Protein AF-J4HS08-F1 (afdb_monomer_lite)

pLDDT: mean 82.39, std 17.4, range [32.94, 98.06]

Secondary structure (DSSP, 8-state):
-HHHHHTT-HHHHHHHHHHHHHHTTT-HHHHHHHHHHTT-HHHHHHHHHHHTTS-GGG-SS--GGGGGS-HHHHHHHHHHHHHHHHHHHHHHH-GGGGGTTTTTS----------SS------------HHHH-SSSPBPS--B--TT----B--BHHHHHHHHHHHHHHHH--SGGGGG-HHHHHHHHHHHTTSTTTTTTHHHHHHHHHHHHHHHHHHHHHTS-----SSS--

Foldseek 3Di:
DVVCVVVVVVVVVVVVLVVLLVCLLVPLPLSLLVCVVVLVVVSVLSSLVSQLQFQPVPDPDDDPSVVVDDPVVVVLSVVLLVQLLVLLLVCLVQVLVLVVCLVPDDADDDDDDDPDDDDDPDDRRRNHQLQQVDPPAAWDPDWHAHPVRDDITTGHPLVVQLSVLLSVVSNRRQALCSSVDCVSQVSSLVVQCVDPSRNVCVVVRSNVVSVVSRVSSHVSSVPRDGSDDPSPDD

Organism: NCBI:txid599839

Radius of gyration: 24.17 Å; chains: 1; bounding box: 64×35×72 Å

Structure (mmCIF, N/CA/C/O backbone):
data_AF-J4HS08-F1
#
_entry.id   AF-J4HS08-F1
#
loop_
_atom_site.group_PDB
_atom_site.id
_atom_site.type_symbol
_atom_site.label_atom_id
_atom_site.label_alt_id
_atom_site.label_comp_id
_atom_site.label_asym_id
_atom_site.label_entity_id
_atom_site.label_seq_id
_atom_site.pdbx_PDB_ins_code
_atom_site.Cartn_x
_atom_site.Cartn_y
_atom_site.Cartn_z
_atom_site.occupancy
_atom_site.B_iso_or_equiv
_atom_site.auth_seq_id
_atom_site.auth_comp_id
_atom_site.auth_asym_id
_atom_site.auth_atom_id
_atom_site.pdbx_PDB_model_num
ATOM 1 N N . MET A 1 1 ? -28.961 -2.999 19.192 1.00 58.66 1 MET A N 1
ATOM 2 C CA . MET A 1 1 ? -28.129 -3.696 20.204 1.00 58.66 1 MET A CA 1
ATOM 3 C C . MET A 1 1 ? -28.351 -3.240 21.640 1.00 58.66 1 MET A C 1
ATOM 5 O O . MET A 1 1 ? -28.439 -4.114 22.488 1.00 58.66 1 MET A O 1
ATOM 9 N N . ARG A 1 2 ? -28.511 -1.941 21.943 1.00 61.34 2 ARG A N 1
ATOM 10 C CA . ARG A 1 2 ? -28.737 -1.477 23.332 1.00 61.34 2 ARG A CA 1
ATOM 11 C C . ARG A 1 2 ? -29.902 -2.189 24.052 1.00 61.34 2 ARG A C 1
ATOM 13 O O . ARG A 1 2 ? -29.744 -2.591 25.196 1.00 61.34 2 ARG A O 1
ATOM 20 N N . ALA A 1 3 ? -31.020 -2.435 23.359 1.00 64.56 3 ALA A N 1
ATOM 21 C CA . ALA A 1 3 ? -32.131 -3.232 23.893 1.00 64.56 3 ALA A CA 1
ATOM 22 C C . ALA A 1 3 ? -31.738 -4.703 24.149 1.00 64.56 3 ALA A C 1
ATOM 24 O O . ALA A 1 3 ? -31.912 -5.192 25.254 1.00 64.56 3 ALA A O 1
ATOM 25 N N . ALA A 1 4 ? -31.120 -5.387 23.180 1.00 64.25 4 ALA A N 1
ATOM 26 C CA . ALA A 1 4 ? -30.674 -6.778 23.341 1.00 64.25 4 ALA A CA 1
ATOM 27 C C . ALA A 1 4 ? -29.645 -6.974 24.477 1.00 64.25 4 ALA A C 1
ATOM 29 O O . ALA A 1 4 ? -29.630 -8.030 25.098 1.00 64.25 4 ALA A O 1
ATOM 30 N N . ARG A 1 5 ? -28.812 -5.961 24.772 1.00 65.75 5 ARG A N 1
ATOM 31 C CA . ARG A 1 5 ? -27.912 -5.947 25.943 1.00 65.75 5 ARG A CA 1
ATOM 32 C C . ARG A 1 5 ? -28.684 -5.776 27.248 1.00 65.75 5 ARG A C 1
ATOM 34 O O . ARG A 1 5 ? -28.438 -6.494 28.204 1.00 65.75 5 ARG A O 1
ATOM 41 N N . LYS A 1 6 ? -29.660 -4.863 27.263 1.00 73.50 6 LYS A N 1
ATOM 42 C CA . LYS A 1 6 ? -30.537 -4.620 28.418 1.00 73.50 6 LYS A CA 1
ATOM 43 C C . LYS A 1 6 ? -31.376 -5.849 28.804 1.00 73.50 6 LYS A C 1
ATOM 45 O O . LYS A 1 6 ? -31.718 -5.986 29.971 1.00 73.50 6 LYS A O 1
ATOM 50 N N . TYR A 1 7 ? -31.700 -6.712 27.843 1.00 72.56 7 TYR A N 1
ATOM 51 C CA . TYR A 1 7 ? -32.521 -7.914 28.042 1.00 72.56 7 TYR A CA 1
ATOM 52 C C . TYR A 1 7 ? -31.729 -9.231 27.959 1.00 72.56 7 TYR A C 1
ATOM 54 O O . TYR A 1 7 ? -32.335 -10.281 27.780 1.00 72.56 7 TYR A O 1
ATOM 62 N N . ASP A 1 8 ? -30.395 -9.168 28.039 1.00 69.12 8 ASP A N 1
ATOM 63 C CA . ASP A 1 8 ? -29.479 -10.322 28.042 1.00 69.12 8 ASP A CA 1
ATOM 64 C C . ASP A 1 8 ? -29.709 -11.356 26.918 1.00 69.12 8 ASP A C 1
ATOM 66 O O . ASP A 1 8 ? -29.601 -12.570 27.073 1.00 69.12 8 ASP A O 1
ATOM 70 N N . MET A 1 9 ? -30.062 -10.867 25.727 1.00 80.56 9 MET A N 1
ATOM 71 C CA . MET A 1 9 ? -30.359 -11.717 24.574 1.00 80.56 9 MET A CA 1
ATOM 72 C C . MET A 1 9 ? -29.068 -12.082 23.828 1.00 80.56 9 MET A C 1
ATOM 74 O O . MET A 1 9 ? -28.814 -11.576 22.731 1.00 80.56 9 MET A O 1
ATOM 78 N N . GLU A 1 10 ? -28.235 -12.951 24.403 1.00 75.31 10 GLU A N 1
ATOM 79 C CA . GLU A 1 10 ? -26.903 -13.298 23.873 1.00 75.31 10 GLU A CA 1
ATOM 80 C C . GLU A 1 10 ? -26.904 -13.743 22.401 1.00 75.31 10 GLU A C 1
ATOM 82 O O . GLU A 1 10 ? -26.034 -13.352 21.619 1.00 75.31 10 GLU A O 1
ATOM 87 N N . ALA A 1 11 ? -27.891 -14.544 21.988 1.00 76.81 11 ALA A N 1
ATOM 88 C CA . ALA A 1 11 ? -28.009 -15.003 20.602 1.00 76.81 11 ALA A CA 1
ATOM 89 C C . ALA A 1 11 ? -28.231 -13.834 19.623 1.00 76.81 11 ALA A C 1
ATOM 91 O O . ALA A 1 11 ? -27.647 -13.800 18.540 1.00 76.81 11 ALA A O 1
ATOM 92 N N . VAL A 1 12 ? -29.022 -12.837 20.034 1.00 77.50 12 VAL A N 1
ATOM 93 C CA . VAL A 1 12 ? -29.279 -11.619 19.256 1.00 77.50 12 VAL A CA 1
ATOM 94 C C . VAL A 1 12 ? -28.033 -10.732 19.224 1.00 77.50 12 VAL A C 1
ATOM 96 O O . VAL A 1 12 ? -27.731 -10.139 18.191 1.00 77.50 12 VAL A O 1
ATOM 99 N N . GLN A 1 13 ? -27.272 -10.661 20.320 1.00 74.50 13 GLN A N 1
ATOM 100 C CA . GLN A 1 13 ? -26.008 -9.920 20.362 1.00 74.50 13 GLN A CA 1
ATOM 101 C C . GLN A 1 13 ? -24.969 -10.510 19.400 1.00 74.50 13 GLN A C 1
ATOM 103 O O . GLN A 1 13 ? -24.362 -9.760 18.639 1.00 74.50 13 GLN A O 1
ATOM 108 N N . ARG A 1 14 ? -24.813 -11.842 19.377 1.00 78.44 14 ARG A N 1
ATOM 109 C CA . ARG A 1 14 ? -23.916 -12.534 18.437 1.00 78.44 14 ARG A CA 1
ATOM 110 C C . ARG A 1 14 ? -24.307 -12.281 16.984 1.00 78.44 14 ARG A C 1
ATOM 112 O O . ARG A 1 14 ? -23.466 -11.865 16.196 1.00 78.44 14 ARG A O 1
ATOM 119 N N . HIS A 1 15 ? -25.589 -12.429 16.655 1.00 82.81 15 HIS A N 1
ATOM 120 C CA . HIS A 1 15 ? -26.067 -12.182 15.295 1.00 82.81 15 HIS A CA 1
ATOM 121 C C . HIS A 1 15 ? -25.823 -10.731 14.843 1.00 82.81 15 HIS A C 1
ATOM 123 O O . HIS A 1 15 ? -25.328 -10.488 13.746 1.00 82.81 15 HIS A O 1
ATOM 129 N N . LEU A 1 16 ? -26.100 -9.752 15.708 1.00 81.12 16 LEU A N 1
ATOM 130 C CA . LEU A 1 16 ? -25.876 -8.339 15.393 1.00 81.12 16 LEU A CA 1
ATOM 131 C C . LEU A 1 16 ? -24.382 -7.976 15.296 1.00 81.12 16 LEU A C 1
ATOM 133 O O . LEU A 1 16 ? -24.022 -7.087 14.524 1.00 81.12 16 LEU A O 1
ATOM 137 N N . ALA A 1 17 ? -23.514 -8.656 16.049 1.00 81.94 17 ALA A N 1
ATOM 138 C CA . ALA A 1 17 ? -22.065 -8.524 15.929 1.00 81.94 17 ALA A CA 1
ATOM 139 C C . ALA A 1 17 ? -21.553 -9.037 14.571 1.00 81.94 17 ALA A C 1
ATOM 141 O O . ALA A 1 17 ? -20.739 -8.362 13.938 1.00 81.94 17 ALA A O 1
ATOM 142 N N . ASP A 1 18 ? -22.058 -10.178 14.099 1.00 84.88 18 ASP A N 1
ATOM 143 C CA . ASP A 1 18 ? -21.703 -10.728 12.786 1.00 84.88 18 ASP A CA 1
ATOM 144 C C . ASP A 1 18 ? -22.133 -9.794 11.647 1.00 84.88 18 ASP A C 1
ATOM 146 O O . ASP A 1 18 ? -21.360 -9.547 10.718 1.00 84.88 18 ASP A O 1
ATOM 150 N N . GLU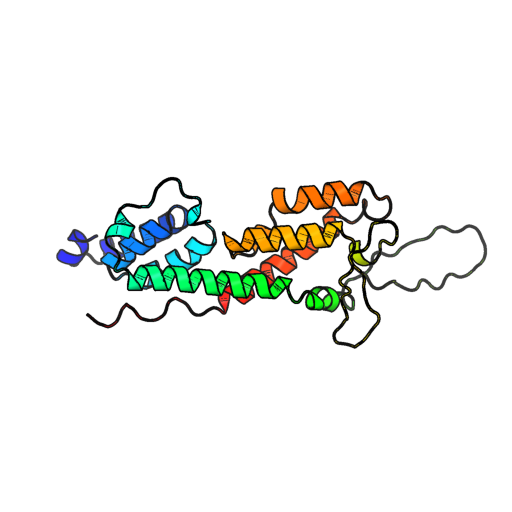 A 1 19 ? -23.326 -9.203 11.747 1.00 87.50 19 GLU A N 1
ATOM 151 C CA . GLU A 1 19 ? -23.793 -8.204 10.782 1.00 87.50 19 GLU A CA 1
ATOM 152 C C . GLU A 1 19 ? -22.921 -6.938 10.794 1.00 87.50 19 GLU A C 1
ATOM 154 O O . GLU A 1 19 ? -22.513 -6.465 9.732 1.00 87.50 19 GLU A O 1
ATOM 159 N N . LEU A 1 20 ? -22.535 -6.419 11.969 1.00 87.06 20 LEU A N 1
ATOM 160 C CA . LEU A 1 20 ? -21.616 -5.273 12.051 1.00 87.06 20 LEU A CA 1
ATOM 161 C C . LEU A 1 20 ? -20.283 -5.534 11.342 1.00 87.06 20 LEU A C 1
ATOM 163 O O . LEU A 1 20 ? -19.744 -4.633 10.699 1.00 87.06 20 LEU A O 1
ATOM 167 N N . VAL A 1 21 ? -19.738 -6.748 11.452 1.00 86.31 21 VAL A N 1
ATOM 168 C CA . VAL A 1 21 ? -18.479 -7.105 10.783 1.00 86.31 21 VAL A CA 1
ATOM 169 C C . VAL A 1 21 ? -18.625 -7.029 9.263 1.00 86.31 21 VAL A C 1
ATOM 171 O O . VAL A 1 21 ? -17.717 -6.520 8.609 1.00 86.31 21 VAL A O 1
ATOM 174 N N . LYS A 1 22 ? -19.763 -7.455 8.703 1.00 88.56 22 LYS A N 1
ATOM 175 C CA . LYS A 1 22 ? -20.036 -7.346 7.259 1.00 88.56 22 LYS A CA 1
ATOM 176 C C . LYS A 1 22 ? -20.104 -5.884 6.809 1.00 88.56 22 LYS A C 1
ATOM 178 O O . LYS A 1 22 ? -19.503 -5.520 5.802 1.00 88.56 22 LYS A O 1
ATOM 183 N N . PHE A 1 23 ? -20.756 -5.023 7.593 1.00 89.69 23 PHE A N 1
ATOM 184 C CA . PHE A 1 23 ? -20.821 -3.586 7.300 1.00 89.69 23 PHE A CA 1
ATOM 185 C C . PHE A 1 23 ? -19.466 -2.880 7.410 1.00 89.69 23 PHE A C 1
ATOM 187 O O . PHE A 1 23 ? -19.264 -1.840 6.781 1.00 89.69 23 PHE A O 1
ATOM 194 N N . ALA A 1 24 ? -18.512 -3.427 8.167 1.00 89.12 24 ALA A N 1
ATOM 195 C CA . ALA A 1 24 ? -17.213 -2.793 8.380 1.00 89.12 24 ALA A CA 1
ATOM 196 C C . ALA A 1 24 ? -16.387 -2.662 7.088 1.00 89.12 24 ALA A C 1
ATOM 198 O O . ALA A 1 24 ? -15.514 -1.799 7.009 1.00 89.12 24 ALA A O 1
ATOM 199 N N . GLU A 1 25 ? -16.649 -3.481 6.066 1.00 86.81 25 GLU A N 1
ATOM 200 C CA . GLU A 1 25 ? -15.996 -3.349 4.758 1.00 86.81 25 GLU A CA 1
ATOM 201 C C . GLU A 1 25 ? -16.459 -2.091 4.007 1.00 86.81 25 GLU A C 1
ATOM 203 O O . GLU A 1 25 ? -15.674 -1.425 3.324 1.00 86.81 25 GLU A O 1
ATOM 208 N N .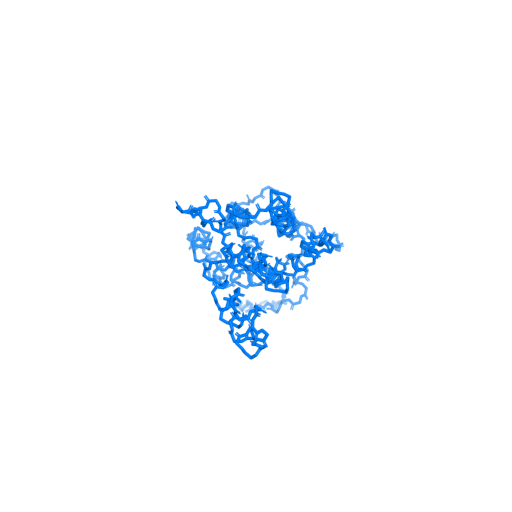 GLN A 1 26 ? -17.733 -1.725 4.167 1.00 87.81 26 GLN A N 1
ATOM 209 C CA . GLN A 1 26 ? -18.343 -0.573 3.507 1.00 87.81 26 GLN A CA 1
ATOM 210 C C . GLN A 1 26 ? -18.198 0.698 4.344 1.00 87.81 26 GLN A C 1
ATOM 212 O O . GLN A 1 26 ? -17.868 1.753 3.807 1.00 87.81 26 GLN A O 1
ATOM 217 N N . GLU A 1 27 ? -18.371 0.617 5.659 1.00 89.75 27 GLU A N 1
ATOM 218 C CA . GLU A 1 27 ? -18.383 1.789 6.535 1.00 89.75 27 GLU A CA 1
ATOM 219 C C . GLU A 1 27 ? -17.548 1.564 7.806 1.00 89.75 27 GLU A C 1
ATOM 221 O O . GLU A 1 27 ? -18.067 1.600 8.925 1.00 89.75 27 GLU A O 1
ATOM 226 N N . PRO A 1 28 ? -16.223 1.363 7.669 1.00 91.44 28 PRO A N 1
ATOM 227 C CA . PRO A 1 28 ? -15.357 0.984 8.785 1.00 91.44 28 PRO A CA 1
ATOM 228 C C . PRO A 1 28 ? -15.365 2.003 9.926 1.00 91.44 28 PRO A C 1
ATOM 230 O O . PRO A 1 28 ? -15.343 1.619 11.089 1.00 91.44 28 PRO A O 1
ATOM 233 N N . LEU A 1 29 ? -15.424 3.304 9.627 1.00 90.12 29 LEU A N 1
ATOM 234 C CA . LEU A 1 29 ? -15.440 4.346 10.660 1.00 90.12 29 LEU A CA 1
ATOM 235 C C . LEU A 1 29 ? -16.742 4.372 11.452 1.00 90.12 29 LEU A C 1
ATOM 237 O O . LEU A 1 29 ? -16.722 4.532 12.671 1.00 90.12 29 LEU A O 1
ATOM 241 N N . ARG A 1 30 ? -17.865 4.175 10.762 1.00 90.81 30 ARG A N 1
ATOM 242 C CA . ARG A 1 30 ? -19.176 4.133 11.396 1.00 90.81 30 ARG A CA 1
ATOM 243 C C . ARG A 1 30 ? -19.307 2.891 12.271 1.00 90.81 30 ARG A C 1
ATOM 245 O O . ARG A 1 30 ? -19.683 3.003 13.434 1.00 90.81 30 ARG A O 1
ATOM 252 N N . VAL A 1 31 ? -18.886 1.731 11.761 1.00 92.38 31 VAL A N 1
ATOM 253 C CA . VAL A 1 31 ? -18.838 0.492 12.551 1.00 92.38 31 VAL A CA 1
ATOM 254 C C . VAL A 1 31 ? -17.879 0.616 13.730 1.00 92.38 31 VAL A C 1
ATOM 256 O O . VAL A 1 31 ? -18.220 0.164 14.815 1.00 92.38 31 VAL A O 1
ATOM 259 N N . PHE A 1 32 ? -16.721 1.261 13.568 1.00 91.50 32 PHE A N 1
ATOM 260 C CA . PHE A 1 32 ? -15.803 1.518 14.679 1.00 91.50 32 PHE A CA 1
ATOM 261 C C . PHE A 1 32 ? -16.477 2.334 15.791 1.00 91.50 32 PHE A C 1
ATOM 263 O O . PHE A 1 32 ? -16.391 1.955 16.956 1.00 91.50 32 PHE A O 1
ATOM 270 N N . ALA A 1 33 ? -17.180 3.415 15.439 1.00 91.25 33 ALA A N 1
ATOM 271 C CA . ALA A 1 33 ? -17.885 4.254 16.404 1.00 91.25 33 ALA A CA 1
ATOM 272 C C . ALA A 1 33 ? -19.014 3.501 17.129 1.00 91.25 33 ALA A C 1
ATOM 274 O O . ALA A 1 33 ? -19.088 3.525 18.356 1.00 91.25 33 ALA A O 1
ATOM 275 N N . VAL A 1 34 ? -19.844 2.765 16.384 1.00 90.44 34 VAL A N 1
ATOM 276 C CA . VAL A 1 34 ? -20.932 1.952 16.955 1.00 90.44 34 VAL A CA 1
ATOM 277 C C . VAL A 1 34 ? -20.388 0.828 17.837 1.00 90.44 34 VAL A C 1
ATOM 279 O O . VAL A 1 34 ? -20.891 0.604 18.933 1.00 90.44 34 VAL A O 1
ATOM 282 N N . ALA A 1 35 ? -19.352 0.119 17.386 1.00 89.94 35 ALA A N 1
ATOM 283 C CA . ALA A 1 35 ? -18.728 -0.946 18.163 1.00 89.94 35 ALA A CA 1
ATOM 284 C C . ALA A 1 35 ? -18.090 -0.407 19.449 1.00 89.94 35 ALA A C 1
ATOM 286 O O . ALA A 1 35 ? -18.136 -1.087 20.469 1.00 89.94 35 ALA A O 1
ATOM 287 N N . PHE A 1 36 ? -17.546 0.814 19.422 1.00 88.50 36 PHE A N 1
ATOM 288 C CA . PHE A 1 36 ? -16.996 1.466 20.606 1.00 88.50 36 PHE A CA 1
ATOM 289 C C . PHE A 1 36 ? -18.080 1.770 21.643 1.00 88.50 36 PHE A C 1
ATOM 291 O O . PHE A 1 36 ? -17.920 1.408 22.804 1.00 88.50 36 PHE A O 1
ATOM 298 N N . ASP A 1 37 ? -19.194 2.376 21.221 1.00 86.69 37 ASP A N 1
ATOM 299 C CA . ASP A 1 37 ? -20.344 2.675 22.092 1.00 86.69 37 ASP A CA 1
ATOM 300 C C . ASP A 1 37 ? -20.940 1.412 22.737 1.00 86.69 37 ASP A C 1
ATOM 302 O O . ASP A 1 37 ? -21.441 1.445 23.859 1.00 86.69 37 ASP A O 1
ATOM 306 N N . LEU A 1 38 ? -20.850 0.281 22.036 1.00 85.00 38 LEU A N 1
ATOM 307 C CA . LEU A 1 38 ? -21.327 -1.022 22.497 1.00 85.00 38 LEU A CA 1
ATOM 308 C C . LEU A 1 38 ? -20.253 -1.863 23.206 1.00 85.00 38 LEU A C 1
ATOM 310 O O . LEU A 1 38 ? -20.547 -2.995 23.586 1.00 85.00 38 LEU A O 1
ATOM 314 N N . GLU A 1 39 ? -19.036 -1.337 23.372 1.00 85.38 39 GLU A N 1
ATOM 315 C CA . GLU A 1 39 ? -17.890 -2.009 24.008 1.00 85.38 39 GLU A CA 1
ATOM 316 C C . GLU A 1 39 ? -17.471 -3.325 23.311 1.00 85.38 39 GLU A C 1
ATOM 318 O O . GLU A 1 39 ? -16.880 -4.226 23.905 1.00 85.38 39 GLU A O 1
ATOM 323 N N . LEU A 1 40 ? -17.740 -3.438 22.007 1.00 86.69 40 LEU A N 1
ATOM 324 C CA . LEU A 1 40 ? -17.395 -4.589 21.167 1.00 86.69 40 LEU A CA 1
ATOM 325 C C . LEU A 1 40 ? -15.985 -4.427 20.586 1.00 86.69 40 LEU A C 1
ATOM 327 O O . LEU A 1 40 ? -15.784 -4.269 19.379 1.00 86.69 40 LEU A O 1
ATOM 331 N N . TYR A 1 41 ? -14.978 -4.457 21.456 1.00 86.56 41 TYR A N 1
ATOM 332 C CA . TYR A 1 41 ? -13.613 -4.043 21.117 1.00 86.56 41 TYR A CA 1
ATOM 333 C C . TYR A 1 41 ? -12.926 -4.887 20.037 1.00 86.56 41 TYR A C 1
ATOM 335 O O . TYR A 1 41 ? -12.118 -4.360 19.271 1.00 86.56 41 TYR A O 1
ATOM 343 N N . GLU A 1 42 ? -13.269 -6.169 19.902 1.00 87.12 42 GLU A N 1
ATOM 344 C CA . GLU A 1 42 ? -12.780 -6.989 18.785 1.00 87.12 42 GLU A CA 1
ATOM 345 C C . GLU A 1 42 ? -13.283 -6.470 17.431 1.00 87.12 42 GLU A C 1
ATOM 347 O O . GLU A 1 42 ? -12.532 -6.424 16.451 1.00 87.12 42 GLU A O 1
ATOM 352 N N . ILE A 1 43 ? -14.536 -6.009 17.380 1.00 90.44 43 ILE A N 1
ATOM 353 C CA . ILE A 1 43 ? -15.119 -5.398 16.184 1.00 90.44 43 ILE A CA 1
ATOM 354 C C . ILE A 1 43 ? -14.472 -4.035 15.935 1.00 90.44 43 ILE A C 1
ATOM 356 O O . ILE A 1 43 ? -14.111 -3.759 14.793 1.00 90.44 43 ILE A O 1
ATOM 360 N N . CYS A 1 44 ? -14.208 -3.232 16.976 1.00 90.69 44 CYS A N 1
ATOM 361 C CA . CYS A 1 44 ? -13.434 -1.989 16.840 1.00 90.69 44 CYS A CA 1
ATOM 362 C C . CYS A 1 44 ? -12.081 -2.248 16.174 1.00 90.69 44 CYS A C 1
ATOM 364 O O . CYS A 1 44 ? -11.702 -1.560 15.229 1.00 90.69 44 CYS A O 1
ATOM 366 N N . ARG A 1 45 ? -11.352 -3.278 16.615 1.00 90.06 45 ARG A N 1
ATOM 367 C CA . ARG A 1 45 ? -10.040 -3.615 16.048 1.00 90.06 45 ARG A CA 1
ATOM 368 C C . ARG A 1 45 ? -10.131 -4.077 14.593 1.00 90.06 45 ARG A C 1
ATOM 370 O O . ARG A 1 45 ? -9.276 -3.698 13.789 1.00 90.06 45 ARG A O 1
ATOM 377 N N . LYS A 1 46 ? -11.154 -4.859 14.230 1.00 91.25 46 LYS A N 1
ATOM 378 C CA . LYS A 1 46 ? -11.421 -5.242 12.830 1.00 91.25 46 LYS A CA 1
ATOM 379 C C . LYS A 1 46 ? -11.765 -4.022 11.971 1.00 91.25 46 LYS A C 1
ATOM 381 O O . LYS A 1 46 ? -11.165 -3.831 10.917 1.00 91.25 46 LYS A O 1
ATOM 386 N N . ALA A 1 47 ? -12.660 -3.164 12.450 1.00 92.56 47 ALA A N 1
ATOM 387 C CA . ALA A 1 47 ? -13.083 -1.949 11.764 1.00 92.56 47 ALA A CA 1
ATOM 388 C C . ALA A 1 47 ? -11.926 -0.947 11.587 1.00 92.56 47 ALA A C 1
ATOM 390 O O . ALA A 1 47 ? -11.767 -0.372 10.512 1.00 92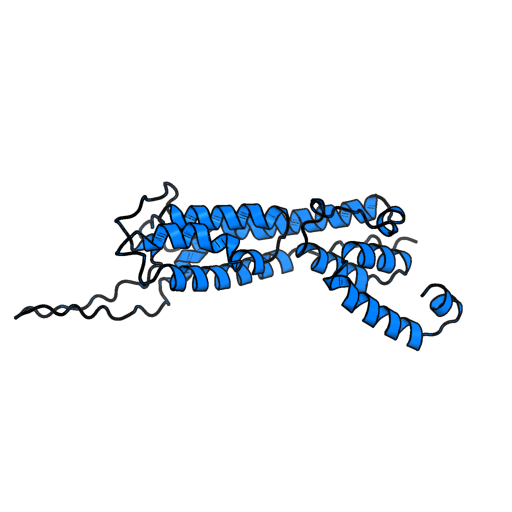.56 47 ALA A O 1
ATOM 391 N N . ALA A 1 48 ? -11.048 -0.804 12.588 1.00 92.75 48 ALA A N 1
ATOM 392 C CA . ALA A 1 48 ? -9.844 0.022 12.498 1.00 92.75 48 ALA A CA 1
ATOM 393 C C . ALA A 1 48 ? -8.904 -0.456 11.380 1.00 92.75 48 ALA A C 1
ATOM 395 O O . ALA A 1 48 ? -8.438 0.359 10.583 1.00 92.75 48 ALA A O 1
ATOM 396 N N . LYS A 1 49 ? -8.680 -1.772 11.266 1.00 92.81 49 LYS A N 1
ATOM 397 C CA . LYS A 1 49 ? -7.904 -2.367 10.164 1.00 92.81 49 LYS A CA 1
ATOM 398 C C . LYS A 1 49 ? -8.573 -2.138 8.809 1.00 92.81 49 LYS A C 1
ATOM 400 O O . LYS A 1 49 ? -7.915 -1.714 7.866 1.00 92.81 49 LYS A O 1
ATOM 405 N N . LEU A 1 50 ? -9.882 -2.368 8.710 1.00 92.50 50 LEU A N 1
ATOM 406 C CA . LEU A 1 50 ? -10.635 -2.150 7.471 1.00 92.50 50 LEU A CA 1
ATOM 407 C C . LEU A 1 50 ? -10.653 -0.679 7.052 1.00 92.50 50 LEU A C 1
ATOM 409 O O . LEU A 1 50 ? -10.667 -0.388 5.857 1.00 92.50 50 LEU A O 1
ATOM 413 N N . SER A 1 51 ? -10.552 0.248 8.010 1.00 92.31 51 SER A N 1
ATOM 414 C CA . SER A 1 51 ? -10.424 1.670 7.704 1.00 92.31 51 SER A CA 1
ATOM 415 C C . SER A 1 51 ? -9.223 1.945 6.801 1.00 92.31 51 SER A C 1
ATOM 417 O O . SER A 1 51 ? -9.327 2.814 5.939 1.00 92.31 51 SER A O 1
ATOM 419 N N . LEU A 1 52 ? -8.111 1.205 6.932 1.00 94.19 52 LEU A N 1
ATOM 420 C CA . LEU A 1 52 ? -6.878 1.409 6.153 1.00 94.19 52 LEU A CA 1
ATOM 421 C C . LEU A 1 52 ? -7.099 1.280 4.641 1.00 94.19 52 LEU A C 1
ATOM 423 O O . LEU A 1 52 ? -6.356 1.856 3.860 1.00 94.19 52 LEU A O 1
ATOM 427 N N . ARG A 1 53 ? -8.153 0.580 4.210 1.00 92.94 53 ARG A N 1
ATOM 428 C CA . ARG A 1 53 ? -8.509 0.438 2.790 1.00 92.94 53 ARG A CA 1
ATOM 429 C C . ARG A 1 53 ? -9.190 1.676 2.208 1.00 92.94 53 ARG A C 1
ATOM 431 O O . ARG A 1 53 ? -9.408 1.733 1.002 1.00 92.94 53 ARG A O 1
ATOM 438 N N . LYS A 1 54 ? -9.554 2.653 3.042 1.00 88.38 54 LYS A N 1
ATOM 439 C CA . LYS A 1 54 ? -10.296 3.850 2.641 1.00 88.38 54 LYS A CA 1
ATOM 440 C C . LYS A 1 54 ? -9.529 5.115 2.997 1.00 88.38 54 LYS A C 1
ATOM 442 O O . LYS A 1 54 ? -8.989 5.241 4.098 1.00 88.38 54 LYS A O 1
ATOM 447 N N . ALA A 1 55 ? -9.533 6.067 2.071 1.00 84.31 55 ALA A N 1
ATOM 448 C CA . ALA A 1 55 ? -9.040 7.411 2.318 1.00 84.31 55 ALA A CA 1
ATOM 449 C C . ALA A 1 55 ? -10.084 8.172 3.147 1.00 84.31 55 ALA A C 1
ATOM 451 O O . ALA A 1 55 ? -11.105 8.616 2.629 1.00 84.31 55 ALA A O 1
ATOM 452 N N . ILE A 1 56 ? -9.846 8.284 4.456 1.00 76.94 56 ILE A N 1
ATOM 453 C CA . ILE A 1 56 ? -10.807 8.879 5.401 1.00 76.94 56 ILE A CA 1
ATOM 454 C C . ILE A 1 56 ? -11.168 10.317 5.018 1.00 76.94 56 ILE A C 1
ATOM 456 O O . ILE A 1 56 ? -12.335 10.689 5.073 1.00 76.94 56 ILE A O 1
ATOM 460 N N . CYS A 1 57 ? -10.181 11.099 4.580 1.00 68.12 57 CYS A 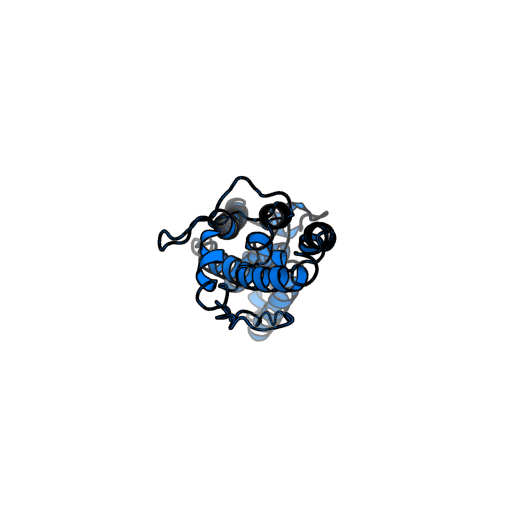N 1
ATOM 461 C CA . CYS A 1 57 ? -10.357 12.510 4.238 1.00 68.12 57 CYS A CA 1
ATOM 462 C C . CYS A 1 57 ? -11.043 12.745 2.880 1.00 68.12 57 CYS A C 1
ATOM 464 O O . CYS A 1 57 ? -11.264 13.892 2.516 1.00 68.12 57 CYS A O 1
ATOM 466 N N . GLN A 1 58 ? -11.357 11.688 2.123 1.00 67.06 58 GLN A N 1
ATOM 467 C CA . GLN A 1 58 ? -12.020 11.784 0.815 1.00 67.06 58 GLN A CA 1
ATOM 468 C C . GLN A 1 58 ? -13.523 11.463 0.887 1.00 67.06 58 GLN A C 1
ATOM 470 O O . GLN A 1 58 ? -14.202 11.491 -0.134 1.00 67.06 58 GLN A O 1
ATOM 475 N N . SER A 1 59 ? -14.055 11.146 2.074 1.00 67.50 59 SER A N 1
ATOM 476 C CA . SER A 1 59 ? -15.495 10.937 2.253 1.00 67.50 59 SER A CA 1
ATOM 477 C C . SER A 1 59 ? -16.234 12.273 2.242 1.00 67.50 59 SER A C 1
ATOM 479 O O . SER A 1 59 ? -15.946 13.141 3.062 1.00 67.50 59 SER A O 1
ATOM 481 N N . GLU A 1 60 ? -17.240 12.412 1.376 1.00 68.06 60 GLU A N 1
ATOM 482 C CA . GLU A 1 60 ? -18.104 13.604 1.307 1.00 68.06 60 GLU A CA 1
ATOM 483 C C . GLU A 1 60 ? -18.914 13.837 2.591 1.00 68.06 60 GLU A C 1
ATOM 485 O O . GLU A 1 60 ? -19.378 14.947 2.849 1.00 68.06 60 GLU A O 1
ATOM 490 N N . ARG A 1 61 ? -19.113 12.791 3.404 1.00 74.12 61 ARG A N 1
ATOM 491 C CA . ARG A 1 61 ? -19.878 12.860 4.654 1.00 74.12 61 ARG A CA 1
ATOM 492 C C . ARG A 1 61 ? -19.105 12.229 5.801 1.00 74.12 61 ARG A C 1
ATOM 494 O O . ARG A 1 61 ? -18.599 11.110 5.688 1.00 74.12 61 ARG A O 1
ATOM 501 N N . VAL A 1 62 ? -19.056 12.944 6.921 1.00 77.38 62 VAL A N 1
ATOM 502 C CA . VAL A 1 62 ? -18.571 12.417 8.199 1.00 77.38 62 VAL A CA 1
ATOM 503 C C . VAL A 1 62 ? -19.717 11.626 8.842 1.00 77.38 62 VAL A C 1
ATOM 505 O O . VAL A 1 62 ? -20.803 12.188 8.999 1.00 77.38 62 VAL A O 1
ATOM 508 N N . PRO A 1 63 ? -19.527 10.341 9.205 1.00 82.75 63 PRO A N 1
ATOM 509 C CA . PRO A 1 63 ? -20.566 9.578 9.891 1.00 82.75 63 PRO A CA 1
ATOM 510 C C . PRO A 1 63 ? -20.956 10.249 11.210 1.00 82.75 63 PRO A C 1
ATOM 512 O O . PRO A 1 63 ? -20.084 10.638 11.985 1.00 82.75 63 PRO A O 1
ATOM 515 N N . LEU A 1 64 ? -22.255 10.360 11.488 1.00 85.19 64 LEU A N 1
ATOM 516 C CA . LEU A 1 64 ? -22.758 11.036 12.691 1.00 85.19 64 LEU A CA 1
ATOM 517 C C . LEU A 1 64 ? -22.293 10.341 13.976 1.00 85.19 64 LEU A C 1
ATOM 519 O O . LEU A 1 64 ? -22.048 10.985 14.992 1.00 85.19 64 LEU A O 1
ATOM 523 N N . GLU A 1 65 ? -22.109 9.025 13.916 1.00 88.00 65 GLU A N 1
ATOM 524 C CA . GLU A 1 65 ? -21.659 8.189 15.020 1.00 88.00 65 GLU A CA 1
ATOM 525 C C . GLU A 1 65 ? -20.252 8.570 15.494 1.00 88.00 65 GLU A C 1
ATOM 527 O O . GLU A 1 65 ? -19.955 8.408 16.677 1.00 88.00 65 GLU A O 1
ATOM 532 N N . LEU A 1 66 ? -19.411 9.163 14.633 1.00 85.25 66 LEU A N 1
ATOM 533 C CA . LEU A 1 66 ? -18.112 9.698 15.060 1.00 85.25 66 LEU A CA 1
ATOM 534 C C . LEU A 1 66 ? -18.261 10.816 16.097 1.00 85.25 66 LEU A C 1
ATOM 536 O O . LEU A 1 66 ? -17.386 10.947 16.945 1.00 85.25 66 LEU A O 1
ATOM 540 N N . GLY A 1 67 ? -19.362 11.575 16.080 1.00 84.25 67 GLY A N 1
ATOM 541 C CA . GLY A 1 67 ? -19.635 12.622 17.070 1.00 84.25 67 GLY A CA 1
ATOM 542 C C . GLY A 1 67 ? -19.821 12.089 18.494 1.00 84.25 67 GLY A C 1
ATOM 543 O O . GLY A 1 67 ? -19.693 12.844 19.451 1.00 84.25 67 GLY A O 1
ATOM 544 N N . SER A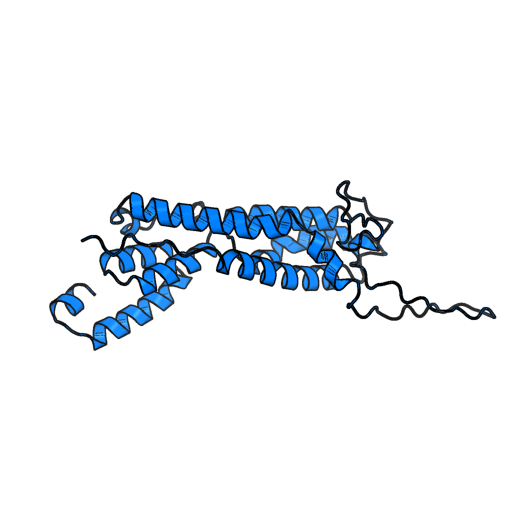 1 68 ? -20.092 10.788 18.646 1.00 81.44 68 SER A N 1
ATOM 545 C CA . SER A 1 68 ? -20.200 10.131 19.954 1.00 81.44 68 SER A CA 1
ATOM 546 C C . SER A 1 68 ? -18.864 9.607 20.492 1.00 81.44 68 SER A C 1
ATOM 548 O O . SER A 1 68 ? -18.773 9.247 21.666 1.00 81.44 68 SER A O 1
ATOM 550 N N . LEU A 1 69 ? -17.815 9.567 19.661 1.00 87.75 69 LEU A N 1
ATOM 551 C CA . LEU A 1 69 ? -16.505 9.080 20.079 1.00 87.75 69 LEU A CA 1
ATOM 552 C C . LEU A 1 69 ? -15.769 10.129 20.923 1.00 87.75 69 LEU A C 1
ATOM 554 O O . LEU A 1 69 ? -15.639 11.278 20.497 1.00 87.75 69 LEU A O 1
ATOM 558 N N . PRO A 1 70 ? -15.177 9.738 22.066 1.00 89.38 70 PRO A N 1
ATOM 559 C CA . PRO A 1 70 ? -14.253 10.608 22.777 1.00 89.38 70 PRO A CA 1
ATOM 560 C C . PRO A 1 70 ? -13.071 11.000 21.881 1.00 89.38 70 PRO A C 1
ATOM 562 O O . PRO A 1 70 ? -12.468 10.139 21.233 1.00 89.38 70 PRO A O 1
ATOM 565 N N . SER A 1 71 ? -12.671 12.275 21.901 1.00 89.06 71 SER A N 1
ATOM 566 C CA . SER A 1 71 ? -11.539 12.779 21.105 1.00 89.06 71 SER A CA 1
ATOM 567 C C . SER A 1 71 ? -10.255 11.945 21.246 1.00 89.06 71 SER A C 1
ATOM 569 O O . SER A 1 71 ? -9.625 11.678 20.221 1.00 89.06 71 SER A O 1
ATOM 571 N N . PRO A 1 72 ? -9.870 11.446 22.444 1.00 88.75 72 PRO A N 1
ATOM 572 C CA . PRO A 1 72 ? -8.705 10.570 22.576 1.00 88.75 72 PRO A CA 1
ATOM 573 C C . PRO A 1 72 ? -8.820 9.272 21.769 1.00 88.75 72 PRO A C 1
ATOM 575 O O . PRO A 1 72 ? -7.830 8.806 21.213 1.00 88.75 72 PRO A O 1
ATOM 578 N N . VAL A 1 73 ? -10.018 8.697 21.653 1.00 89.56 73 VAL A N 1
ATOM 579 C CA . VAL A 1 73 ? -10.256 7.455 20.900 1.00 89.56 73 VAL A CA 1
ATOM 580 C C . VAL A 1 73 ? -10.080 7.705 19.406 1.00 89.56 73 VAL A C 1
ATOM 582 O O . VAL A 1 73 ? -9.391 6.944 18.725 1.00 89.56 73 VAL A O 1
ATOM 585 N N . PHE A 1 74 ? -10.653 8.800 18.900 1.00 88.19 74 PHE A N 1
ATOM 586 C CA . PHE A 1 74 ? -10.483 9.192 17.504 1.00 88.19 74 PHE A CA 1
ATOM 587 C C . PHE A 1 74 ? -9.017 9.522 17.182 1.00 88.19 74 PHE A C 1
ATOM 589 O O . PHE A 1 74 ? -8.487 9.053 16.174 1.00 88.19 74 PHE A O 1
ATOM 596 N N . TYR A 1 75 ? -8.325 10.240 18.074 1.00 89.38 75 TYR A N 1
ATOM 597 C CA . TYR A 1 75 ? -6.894 10.521 17.947 1.00 89.38 75 TYR A CA 1
ATOM 598 C C . TYR A 1 75 ? -6.059 9.236 17.855 1.00 89.38 75 TYR A C 1
ATOM 600 O O . TYR A 1 75 ? -5.192 9.133 16.990 1.00 89.38 75 TYR A O 1
ATOM 608 N N . GLN A 1 76 ? -6.339 8.223 18.684 1.00 90.19 76 GLN A N 1
ATOM 609 C CA . GLN A 1 76 ? -5.627 6.940 18.615 1.00 90.19 76 GLN A CA 1
ATOM 610 C C . GLN A 1 76 ? -5.892 6.187 17.310 1.00 90.19 76 GLN A C 1
ATOM 612 O O . GLN A 1 76 ? -4.969 5.582 16.763 1.00 90.19 76 GLN A O 1
ATOM 617 N N . LEU A 1 77 ? -7.117 6.243 16.776 1.00 90.75 77 LEU A N 1
ATOM 618 C CA . LEU A 1 77 ? -7.417 5.676 15.461 1.00 90.75 77 LEU A CA 1
ATOM 619 C C . LEU A 1 77 ? -6.601 6.371 14.363 1.00 90.75 77 LEU A C 1
ATOM 621 O O . LEU A 1 77 ? -6.001 5.689 13.534 1.00 90.75 77 LEU A O 1
ATOM 625 N N . MET A 1 78 ? -6.530 7.706 14.373 1.00 91.56 78 MET A N 1
ATOM 626 C CA . MET A 1 78 ? -5.716 8.457 13.409 1.00 91.56 78 MET A CA 1
ATOM 627 C C . MET A 1 78 ? -4.229 8.134 13.562 1.00 91.56 78 MET A C 1
ATOM 629 O O . MET A 1 78 ? -3.575 7.797 12.580 1.00 91.56 78 MET A O 1
ATOM 633 N N . ARG A 1 79 ? -3.710 8.118 14.794 1.00 92.69 79 ARG A N 1
ATOM 634 C CA . ARG A 1 79 ? -2.316 7.759 15.084 1.00 92.69 79 ARG A CA 1
ATOM 635 C C . ARG A 1 79 ? -1.976 6.341 14.623 1.00 92.69 79 ARG A C 1
ATOM 637 O O . ARG A 1 79 ? -0.893 6.116 14.089 1.00 92.69 79 ARG A O 1
ATOM 644 N N . TYR A 1 80 ? -2.882 5.382 14.811 1.00 93.50 80 TYR A N 1
ATOM 645 C CA . TYR A 1 80 ? -2.717 4.023 14.294 1.00 93.50 80 TYR A CA 1
ATOM 646 C C . TYR A 1 80 ? -2.580 4.016 12.767 1.00 93.50 80 TYR A C 1
ATOM 648 O O . TYR A 1 80 ? -1.673 3.372 12.242 1.00 93.50 80 TYR A O 1
ATOM 656 N N . ARG A 1 81 ? -3.430 4.767 12.057 1.00 94.06 81 ARG A N 1
ATOM 657 C CA . ARG A 1 81 ? -3.343 4.883 10.596 1.00 94.06 81 ARG A CA 1
ATOM 658 C C . ARG A 1 81 ? -2.034 5.504 10.143 1.00 94.06 81 ARG A C 1
ATOM 660 O O . ARG A 1 81 ? -1.403 4.934 9.266 1.00 94.06 81 ARG A O 1
ATOM 667 N N . THR A 1 82 ? -1.611 6.605 10.764 1.00 94.69 82 THR A N 1
ATOM 668 C CA . THR A 1 82 ? -0.334 7.262 10.455 1.00 94.69 82 THR A CA 1
ATOM 669 C C . THR A 1 82 ? 0.828 6.283 10.574 1.00 94.69 82 THR A C 1
ATOM 671 O O . THR A 1 82 ? 1.598 6.135 9.635 1.00 94.69 82 THR A O 1
ATOM 674 N N . ARG A 1 83 ? 0.886 5.507 11.663 1.00 96.31 83 ARG A N 1
ATOM 675 C CA . ARG A 1 83 ? 1.921 4.476 11.845 1.00 96.31 83 ARG A CA 1
ATOM 676 C C . ARG A 1 83 ? 1.859 3.366 10.794 1.00 96.31 83 ARG A C 1
ATOM 678 O O . ARG A 1 83 ? 2.894 2.831 10.411 1.00 96.31 83 ARG A O 1
ATOM 685 N N . CYS A 1 84 ? 0.662 2.996 10.335 1.00 96.88 84 CYS A N 1
ATOM 686 C CA . CYS A 1 84 ? 0.507 2.046 9.229 1.00 96.88 84 CYS A CA 1
ATOM 687 C C . CYS A 1 84 ? 1.007 2.637 7.906 1.00 96.88 84 CYS A C 1
ATOM 689 O O . CYS A 1 84 ? 1.675 1.934 7.155 1.00 96.88 84 CYS A O 1
ATOM 691 N N . THR A 1 85 ? 0.717 3.910 7.635 1.00 96.38 85 THR A N 1
ATOM 692 C CA . THR A 1 85 ? 1.231 4.638 6.468 1.00 96.38 85 THR A CA 1
ATOM 693 C C . THR A 1 85 ? 2.749 4.703 6.483 1.00 96.38 85 THR A C 1
ATOM 695 O O . THR A 1 85 ? 3.360 4.292 5.504 1.00 96.38 85 THR A O 1
ATOM 698 N N . GLU A 1 86 ? 3.354 5.107 7.599 1.00 96.50 86 GLU A N 1
ATOM 699 C CA . GLU A 1 86 ? 4.812 5.136 7.774 1.00 96.50 86 GLU A CA 1
ATOM 700 C C . GLU A 1 86 ? 5.431 3.753 7.524 1.00 96.50 86 GLU A C 1
ATOM 702 O O . GLU A 1 86 ? 6.368 3.622 6.741 1.00 96.50 86 GLU A O 1
ATOM 707 N N . ALA A 1 87 ? 4.867 2.697 8.121 1.00 97.06 87 ALA A N 1
ATOM 708 C CA . ALA A 1 87 ? 5.356 1.331 7.934 1.00 97.06 87 ALA A CA 1
ATOM 709 C C . ALA A 1 87 ? 5.222 0.838 6.483 1.00 97.06 87 ALA A C 1
ATOM 711 O O . ALA A 1 87 ? 6.099 0.132 5.987 1.00 97.06 87 ALA A O 1
ATOM 712 N N . ALA A 1 88 ? 4.129 1.189 5.799 1.00 97.25 88 ALA A N 1
ATOM 713 C CA . ALA A 1 88 ? 3.912 0.842 4.398 1.00 97.25 88 ALA A CA 1
ATOM 714 C C . ALA A 1 88 ? 4.888 1.582 3.474 1.00 97.25 88 ALA A C 1
ATOM 716 O O . ALA A 1 88 ? 5.471 0.979 2.574 1.00 97.25 88 ALA A O 1
ATOM 717 N N . GLN A 1 89 ? 5.070 2.879 3.709 1.00 97.12 89 GLN A N 1
ATOM 718 C CA . GLN A 1 89 ? 5.962 3.744 2.952 1.00 97.12 89 GLN A CA 1
ATOM 719 C C . GLN A 1 89 ? 7.431 3.340 3.137 1.00 97.12 89 GLN A C 1
ATOM 721 O O . GLN A 1 89 ? 8.155 3.234 2.154 1.00 97.12 89 GLN A O 1
ATOM 726 N N . GLU A 1 90 ? 7.863 2.948 4.334 1.00 96.00 90 GLU A N 1
ATOM 727 C CA . GLU A 1 90 ? 9.240 2.487 4.579 1.00 96.00 90 GLU A CA 1
ATOM 728 C C . GLU A 1 90 ? 9.660 1.275 3.710 1.00 96.00 90 GLU A C 1
ATOM 730 O O . GLU A 1 90 ? 10.834 1.076 3.396 1.00 96.00 90 GLU A O 1
ATOM 735 N N . VAL A 1 91 ? 8.706 0.477 3.214 1.00 95.56 91 VAL A N 1
ATOM 736 C CA . VAL A 1 91 ? 8.990 -0.601 2.242 1.00 95.56 91 VAL A CA 1
ATOM 737 C C . VAL A 1 91 ? 9.525 -0.057 0.905 1.00 95.56 91 VAL A C 1
ATOM 739 O O . VAL A 1 91 ? 10.260 -0.754 0.195 1.00 95.56 91 VAL A O 1
ATOM 742 N N . LEU A 1 92 ? 9.144 1.170 0.547 1.00 94.44 92 LEU A N 1
ATOM 743 C CA . LEU A 1 92 ? 9.470 1.853 -0.705 1.00 94.44 92 LEU A CA 1
ATOM 744 C C . LEU A 1 92 ? 10.656 2.821 -0.575 1.00 94.44 92 LEU A C 1
ATOM 746 O O . LEU A 1 92 ? 11.287 3.112 -1.590 1.00 94.44 92 LEU A O 1
ATOM 750 N N . THR A 1 93 ? 11.011 3.283 0.631 1.00 90.19 93 THR A N 1
ATOM 751 C CA . THR A 1 93 ? 12.280 4.009 0.851 1.00 90.19 93 THR A CA 1
ATOM 752 C C . THR A 1 93 ? 13.467 3.069 0.647 1.00 90.19 93 THR A C 1
ATOM 754 O O . THR A 1 93 ? 14.463 3.431 0.020 1.00 90.19 93 THR A O 1
ATOM 757 N N . ASN A 1 94 ? 13.343 1.819 1.105 1.00 85.56 94 ASN A N 1
ATOM 758 C CA . ASN A 1 94 ? 14.393 0.813 1.015 1.00 85.56 94 ASN A CA 1
ATOM 759 C C . ASN A 1 94 ? 14.077 -0.281 -0.015 1.00 85.56 94 ASN A C 1
ATOM 761 O O . ASN A 1 94 ? 13.772 -1.424 0.318 1.00 85.56 94 ASN A O 1
ATOM 765 N N . LEU A 1 95 ? 14.238 0.037 -1.302 1.00 89.75 95 LEU A N 1
ATOM 766 C CA . LEU A 1 95 ? 13.999 -0.903 -2.410 1.00 89.75 95 LEU A CA 1
ATOM 767 C C . LEU A 1 95 ? 15.139 -1.907 -2.643 1.00 89.75 95 LEU A C 1
ATOM 769 O O . LEU A 1 95 ? 15.145 -2.615 -3.651 1.00 89.75 95 LEU A O 1
ATOM 773 N N . ARG A 1 96 ? 16.107 -2.031 -1.725 1.00 86.06 96 ARG A N 1
ATOM 774 C CA . ARG A 1 96 ? 17.200 -3.014 -1.864 1.00 86.06 96 ARG A CA 1
ATOM 775 C C . ARG A 1 96 ? 16.672 -4.445 -1.935 1.00 86.06 96 ARG A C 1
ATOM 777 O O . ARG A 1 96 ? 17.279 -5.293 -2.588 1.00 86.06 96 ARG A O 1
ATOM 784 N N . TRP A 1 97 ? 15.514 -4.713 -1.327 1.00 87.00 97 TRP A N 1
ATOM 785 C CA . TRP A 1 97 ? 14.865 -6.022 -1.386 1.00 87.00 97 TRP A CA 1
ATOM 786 C C . TRP A 1 97 ? 14.518 -6.455 -2.819 1.00 87.00 97 TRP A C 1
ATOM 788 O O . TRP A 1 97 ? 14.487 -7.654 -3.085 1.00 87.00 97 TRP A O 1
ATOM 798 N N . VAL A 1 98 ? 14.331 -5.524 -3.761 1.00 87.56 98 VAL A N 1
ATOM 799 C CA . VAL A 1 98 ? 14.046 -5.825 -5.180 1.00 87.56 98 VAL A CA 1
ATOM 800 C C . VAL A 1 98 ? 15.189 -6.602 -5.834 1.00 87.56 98 VAL A C 1
ATOM 802 O O . VAL A 1 98 ? 14.974 -7.377 -6.767 1.00 87.56 98 VAL A O 1
ATOM 805 N N . LEU A 1 99 ? 16.402 -6.442 -5.301 1.00 82.31 99 LEU A N 1
ATOM 806 C CA . LEU A 1 99 ? 17.605 -7.111 -5.778 1.00 82.31 99 LEU A CA 1
ATOM 807 C C . LEU A 1 99 ? 17.795 -8.512 -5.169 1.00 82.31 99 LEU A C 1
ATOM 809 O O . LEU A 1 99 ? 18.565 -9.309 -5.696 1.00 82.31 99 LEU A O 1
ATOM 813 N N . THR A 1 100 ? 17.077 -8.852 -4.091 1.00 71.44 100 THR A N 1
ATOM 814 C CA . THR A 1 100 ? 17.252 -10.137 -3.377 1.00 71.44 100 THR A CA 1
ATOM 815 C C . THR A 1 100 ? 16.831 -11.356 -4.201 1.00 71.44 100 THR A C 1
ATOM 817 O O . THR A 1 100 ? 17.311 -12.454 -3.948 1.00 71.44 100 THR A O 1
ATOM 820 N N . GLN A 1 101 ? 15.979 -11.164 -5.214 1.00 59.44 101 GLN A N 1
ATOM 821 C CA . GLN A 1 101 ? 15.454 -12.231 -6.076 1.00 59.44 101 GLN A CA 1
ATOM 822 C C . GLN A 1 101 ? 16.224 -12.393 -7.397 1.00 59.44 101 GLN A C 1
ATOM 824 O O . GLN A 1 101 ? 15.950 -13.322 -8.153 1.00 59.44 101 GLN A O 1
ATOM 829 N N . ILE A 1 102 ? 17.219 -11.542 -7.677 1.00 59.25 102 ILE A N 1
ATOM 830 C CA . ILE A 1 102 ? 18.024 -11.622 -8.911 1.00 59.25 102 ILE A CA 1
ATOM 831 C C . ILE A 1 102 ? 18.769 -12.963 -9.007 1.00 59.25 102 ILE A C 1
ATOM 833 O O . ILE A 1 102 ? 18.949 -13.490 -10.100 1.00 59.25 102 ILE A O 1
ATOM 837 N N . LEU A 1 103 ? 19.155 -13.533 -7.862 1.00 49.44 103 LEU A N 1
ATOM 838 C CA . LEU A 1 103 ? 19.907 -14.788 -7.779 1.00 49.44 103 LEU A CA 1
ATOM 839 C C . LEU A 1 103 ? 19.029 -16.052 -7.884 1.00 49.44 103 LEU A C 1
ATOM 841 O O . LEU A 1 103 ? 19.570 -17.141 -8.035 1.00 49.44 103 LEU A O 1
ATOM 845 N N . GLY A 1 104 ? 17.696 -15.929 -7.802 1.00 48.28 104 GLY A N 1
ATOM 846 C CA . GLY A 1 104 ? 16.758 -17.066 -7.819 1.00 48.28 104 GLY A CA 1
ATOM 847 C C . GLY A 1 104 ? 15.726 -17.043 -8.953 1.00 48.28 104 GLY A C 1
ATOM 848 O O . GLY A 1 104 ? 14.995 -18.016 -9.150 1.00 48.28 104 GLY A O 1
ATOM 849 N N . ARG A 1 105 ? 15.644 -15.945 -9.712 1.00 56.38 105 ARG A N 1
ATOM 850 C CA . ARG A 1 105 ? 14.679 -15.782 -10.801 1.00 56.38 105 ARG A CA 1
ATOM 851 C C . ARG A 1 105 ? 15.197 -16.524 -12.040 1.00 56.38 105 ARG A C 1
ATOM 853 O O . ARG A 1 105 ? 16.248 -16.192 -12.581 1.00 56.38 105 ARG A O 1
ATOM 860 N N . LYS A 1 106 ? 14.476 -17.568 -12.470 1.00 47.34 106 LYS A N 1
ATOM 861 C CA . LYS A 1 106 ? 14.810 -18.344 -13.677 1.00 47.34 106 LYS A CA 1
ATOM 862 C C . LYS A 1 106 ? 14.727 -17.420 -14.893 1.00 47.34 106 LYS A C 1
ATOM 864 O O . LYS A 1 106 ? 13.641 -16.963 -15.245 1.00 47.34 106 LYS A O 1
ATOM 869 N N . GLY A 1 107 ? 15.870 -17.115 -15.503 1.00 49.56 107 GLY A N 1
ATOM 870 C CA . GLY A 1 107 ? 15.922 -16.326 -16.729 1.00 49.56 107 GLY A CA 1
ATOM 871 C C . GLY A 1 107 ? 15.247 -17.056 -17.885 1.00 49.56 107 GLY A C 1
ATOM 872 O O . GLY A 1 107 ? 15.323 -18.279 -18.000 1.00 49.56 107 GLY A O 1
ATOM 873 N N . ASN A 1 108 ? 14.587 -16.307 -18.766 1.00 42.84 108 ASN A N 1
ATOM 874 C CA . ASN A 1 108 ? 14.209 -16.847 -20.065 1.00 42.84 108 ASN A CA 1
ATOM 875 C C . ASN A 1 108 ? 15.492 -17.081 -20.876 1.00 42.84 108 ASN A C 1
ATOM 877 O O . ASN A 1 108 ? 16.312 -16.172 -21.007 1.00 42.84 108 ASN A O 1
ATOM 881 N N . LYS A 1 109 ? 15.650 -18.283 -21.443 1.00 44.78 109 LYS A N 1
ATOM 882 C CA . LYS A 1 109 ? 16.729 -18.595 -22.389 1.00 44.78 109 LYS A CA 1
ATOM 883 C C . LYS A 1 109 ? 16.623 -17.652 -23.588 1.00 44.78 109 LYS A C 1
ATOM 885 O O . LYS A 1 109 ? 15.683 -17.759 -24.374 1.00 44.78 109 LYS A O 1
ATOM 890 N N . ILE A 1 110 ? 17.574 -16.737 -23.741 1.00 39.72 110 ILE A N 1
ATOM 891 C CA . ILE A 1 110 ? 17.711 -15.967 -24.977 1.00 39.72 110 ILE A CA 1
ATOM 892 C C . ILE A 1 110 ? 18.383 -16.898 -25.989 1.00 39.72 110 ILE A C 1
ATOM 894 O O . ILE A 1 110 ? 19.579 -17.154 -25.898 1.00 39.72 110 ILE A O 1
ATOM 898 N N . VAL A 1 111 ? 17.611 -17.439 -26.935 1.00 39.28 111 VAL A N 1
ATOM 899 C CA . VAL A 1 111 ? 18.164 -18.169 -28.083 1.00 39.28 111 VAL A CA 1
ATOM 900 C C . VAL A 1 111 ? 18.465 -17.149 -29.177 1.00 39.28 111 VAL A C 1
ATOM 902 O O . VAL A 1 111 ? 17.590 -16.777 -29.957 1.00 39.28 111 VAL A O 1
ATOM 905 N N . THR A 1 112 ? 19.701 -16.664 -29.236 1.00 35.25 112 THR A N 1
ATOM 906 C CA . THR A 1 112 ? 20.191 -15.906 -30.391 1.00 35.25 112 THR A CA 1
ATOM 907 C C . THR A 1 112 ? 20.420 -16.872 -31.555 1.00 35.25 112 THR A C 1
ATOM 909 O O . THR A 1 112 ? 21.330 -17.693 -31.514 1.00 35.25 112 THR A O 1
ATOM 912 N N . ARG A 1 113 ? 19.604 -16.801 -32.621 1.00 37.75 113 ARG A N 1
ATOM 913 C CA . ARG A 1 113 ? 19.973 -17.413 -33.912 1.00 37.75 113 ARG A CA 1
ATOM 914 C C . ARG A 1 113 ? 21.095 -16.575 -34.521 1.00 37.75 113 ARG A C 1
ATOM 916 O O . ARG A 1 113 ? 20.829 -15.480 -35.007 1.00 37.75 113 ARG A O 1
ATOM 923 N N . LEU A 1 114 ? 22.317 -17.095 -34.532 1.00 42.28 114 LEU A N 1
ATOM 924 C CA . LEU A 1 114 ? 23.411 -16.544 -35.329 1.00 42.28 114 LEU A CA 1
ATOM 925 C C . LEU A 1 114 ? 23.821 -17.554 -36.404 1.00 42.28 114 LEU A C 1
ATOM 927 O O . LEU A 1 114 ? 23.887 -18.757 -36.160 1.00 42.28 114 LEU A O 1
ATOM 931 N N . ARG A 1 115 ? 24.030 -17.047 -37.623 1.00 40.81 115 ARG A N 1
ATOM 932 C CA . ARG A 1 115 ? 24.619 -17.787 -38.742 1.00 40.81 115 ARG A CA 1
ATOM 933 C C . ARG A 1 115 ? 26.113 -18.014 -38.453 1.00 40.81 115 ARG A C 1
ATOM 935 O O . ARG A 1 115 ? 26.809 -17.041 -38.206 1.00 40.81 115 ARG A O 1
ATOM 942 N N . HIS A 1 116 ? 26.524 -19.278 -38.567 1.00 41.91 116 HIS A N 1
ATOM 943 C CA . HIS A 1 116 ? 27.875 -19.850 -38.695 1.00 41.91 116 HIS A CA 1
ATOM 944 C C . HIS A 1 116 ? 28.938 -19.588 -37.598 1.00 41.91 116 HIS A C 1
ATOM 946 O O . HIS A 1 116 ? 29.418 -18.480 -37.388 1.00 41.91 116 HIS A O 1
ATOM 952 N N . ASP A 1 117 ? 29.332 -20.712 -36.985 1.00 47.91 117 ASP A N 1
ATOM 953 C CA . ASP A 1 117 ? 30.693 -21.136 -36.611 1.00 47.91 117 ASP A CA 1
ATOM 954 C C . ASP A 1 117 ? 31.437 -20.442 -35.462 1.00 47.91 117 ASP A C 1
ATOM 956 O O . ASP A 1 117 ? 32.666 -20.404 -35.429 1.00 47.91 117 ASP A O 1
ATOM 960 N N . TYR A 1 118 ? 30.711 -20.015 -34.428 1.00 39.16 118 TYR A N 1
ATOM 961 C CA . TYR A 1 118 ? 31.304 -19.762 -33.113 1.00 39.16 118 TYR A CA 1
ATOM 962 C C . TYR A 1 118 ? 30.425 -20.355 -32.006 1.00 39.16 118 TYR A C 1
ATOM 964 O O . TYR A 1 118 ? 29.236 -20.047 -31.912 1.00 39.16 118 TYR A O 1
ATOM 972 N N . VAL A 1 119 ? 30.991 -21.227 -31.163 1.00 37.56 119 VAL A N 1
ATOM 973 C CA . VAL A 1 119 ? 30.284 -21.820 -30.017 1.00 37.56 119 VAL A CA 1
ATOM 974 C C . VAL A 1 119 ? 30.027 -20.718 -28.985 1.00 37.56 119 VAL A C 1
ATOM 976 O O . VAL A 1 119 ? 30.912 -20.345 -28.218 1.00 37.56 119 VAL A O 1
ATOM 979 N N . GLN A 1 120 ? 28.808 -20.171 -28.965 1.00 39.44 120 GLN A N 1
ATOM 980 C CA . GLN A 1 120 ? 28.367 -19.278 -27.895 1.00 39.44 120 GLN A CA 1
ATOM 981 C C . GLN A 1 120 ? 28.174 -20.084 -26.606 1.00 39.44 120 GLN A C 1
ATOM 983 O O . GLN A 1 120 ? 27.205 -20.829 -26.462 1.00 39.44 120 GLN A O 1
ATOM 988 N N . VAL A 1 121 ? 29.062 -19.880 -25.632 1.00 32.94 121 VAL A N 1
ATOM 989 C CA . VAL A 1 121 ? 28.745 -20.142 -24.225 1.00 32.94 121 VAL A CA 1
ATOM 990 C C . VAL A 1 121 ? 27.639 -19.158 -23.839 1.00 32.94 121 VAL A C 1
ATOM 992 O O . VAL A 1 121 ? 27.870 -17.953 -23.743 1.00 32.94 121 VAL A O 1
ATOM 995 N N . SER A 1 122 ? 26.408 -19.647 -23.690 1.00 39.41 122 SER A N 1
ATOM 996 C CA . SER A 1 122 ? 25.289 -18.835 -23.219 1.00 39.41 122 SER A CA 1
ATOM 997 C C . SER A 1 122 ? 25.484 -18.546 -21.733 1.00 39.41 122 SER A C 1
ATOM 999 O O . SER A 1 122 ? 25.152 -19.373 -20.885 1.00 39.41 122 SER A O 1
ATOM 1001 N N . TYR A 1 123 ? 26.027 -17.380 -21.401 1.00 38.25 123 TYR A N 1
ATOM 1002 C CA . TYR A 1 123 ? 25.941 -16.883 -20.035 1.00 38.25 123 TYR A CA 1
ATOM 1003 C C . TYR A 1 123 ? 24.484 -16.483 -19.788 1.00 38.25 123 TYR A C 1
ATOM 1005 O O . TYR A 1 123 ? 23.975 -15.534 -20.390 1.00 38.25 123 TYR A O 1
ATOM 1013 N N . GLU A 1 124 ? 23.791 -17.264 -18.957 1.00 41.47 124 GLU A N 1
ATOM 1014 C CA . GLU A 1 124 ? 22.487 -16.910 -18.405 1.00 41.47 124 GLU A CA 1
ATOM 1015 C C . GLU A 1 124 ? 22.646 -15.572 -17.678 1.00 41.47 124 GLU A C 1
ATOM 1017 O O . GLU A 1 124 ? 23.188 -15.505 -16.576 1.00 41.47 124 GLU A O 1
ATOM 1022 N N . TRP A 1 125 ? 22.230 -14.476 -18.315 1.00 44.78 125 TRP A N 1
ATOM 1023 C CA . TRP A 1 125 ? 22.129 -13.200 -17.619 1.00 44.78 125 TRP A CA 1
ATOM 1024 C C . TRP A 1 125 ? 21.209 -13.414 -16.411 1.00 44.78 125 TRP A C 1
ATOM 1026 O O . TRP A 1 125 ? 20.122 -13.979 -16.595 1.00 44.78 125 TRP A O 1
ATOM 1036 N N . PRO A 1 126 ? 21.595 -12.975 -15.195 1.00 52.16 126 PRO A N 1
ATOM 1037 C CA . PRO A 1 126 ? 20.690 -13.008 -14.055 1.00 52.16 126 PRO A CA 1
ATOM 1038 C C . PRO A 1 126 ? 19.380 -12.354 -14.487 1.00 52.16 126 PRO A C 1
ATOM 1040 O O . PRO A 1 126 ? 19.420 -11.347 -15.201 1.00 52.16 126 PRO A O 1
ATOM 1043 N N . ALA A 1 127 ? 18.232 -12.926 -14.120 1.00 66.25 127 ALA A N 1
ATOM 1044 C CA . ALA A 1 127 ? 16.919 -12.462 -14.565 1.00 66.25 127 ALA A CA 1
ATOM 1045 C C . ALA A 1 127 ? 16.541 -11.129 -13.895 1.00 66.25 127 ALA A C 1
ATOM 1047 O O . ALA A 1 127 ? 15.608 -11.021 -13.100 1.00 66.25 127 ALA A O 1
ATOM 1048 N N . LEU A 1 128 ? 17.314 -10.096 -14.205 1.00 78.62 128 LEU A N 1
ATOM 1049 C CA . LEU A 1 128 ? 17.126 -8.733 -13.775 1.00 78.62 128 LEU A CA 1
ATOM 1050 C C . LEU A 1 128 ? 15.787 -8.239 -14.306 1.00 78.62 128 LEU A C 1
ATOM 1052 O O . LEU A 1 128 ? 15.408 -8.494 -15.452 1.00 78.62 128 LEU A O 1
ATOM 1056 N N . TRP A 1 129 ? 15.090 -7.485 -13.469 1.00 89.00 129 TRP A N 1
ATOM 1057 C CA . TRP A 1 129 ? 13.901 -6.767 -13.887 1.00 89.00 129 TRP A CA 1
ATOM 1058 C C . TRP A 1 129 ? 14.188 -5.900 -15.113 1.00 89.00 129 TRP A C 1
ATOM 1060 O O . TRP A 1 129 ? 15.274 -5.334 -15.265 1.00 89.00 129 TRP A O 1
ATOM 1070 N N . ILE A 1 130 ? 13.209 -5.778 -15.999 1.00 91.75 130 ILE A N 1
ATOM 1071 C CA . ILE A 1 130 ? 13.366 -5.101 -17.284 1.00 91.75 130 ILE A CA 1
ATOM 1072 C C . ILE A 1 130 ? 13.809 -3.636 -17.151 1.00 91.75 130 ILE A C 1
ATOM 1074 O O . ILE A 1 130 ? 14.588 -3.152 -17.971 1.00 91.75 130 ILE A O 1
ATOM 1078 N N . TRP A 1 131 ? 13.423 -2.946 -16.074 1.00 92.69 131 TRP A N 1
ATOM 1079 C CA . TRP A 1 131 ? 13.891 -1.586 -15.774 1.00 92.69 131 TRP A CA 1
ATOM 1080 C C . TRP A 1 131 ? 15.356 -1.504 -15.311 1.00 92.69 131 TRP A C 1
ATOM 1082 O O . TRP A 1 131 ? 15.919 -0.412 -15.314 1.00 92.69 131 TRP A O 1
ATOM 1092 N N . PHE A 1 132 ? 15.994 -2.615 -14.943 1.00 90.56 132 PHE A N 1
ATOM 1093 C CA . PHE A 1 132 ? 17.446 -2.677 -14.732 1.00 90.56 132 PHE A CA 1
ATOM 1094 C C . PHE A 1 132 ? 18.195 -3.143 -15.984 1.00 90.56 132 PHE A C 1
ATOM 1096 O O . PHE A 1 132 ? 19.330 -2.726 -16.190 1.00 90.56 132 PHE A O 1
ATOM 1103 N N . ARG A 1 133 ? 17.568 -3.978 -16.828 1.00 87.75 133 ARG A N 1
ATOM 1104 C CA . ARG A 1 133 ? 18.173 -4.484 -18.076 1.00 87.75 133 ARG A CA 1
ATOM 1105 C C . ARG A 1 133 ? 18.204 -3.450 -19.195 1.00 87.75 133 ARG A C 1
ATOM 1107 O O . ARG A 1 133 ? 19.164 -3.392 -19.954 1.00 87.75 133 ARG A O 1
ATOM 1114 N N . CYS A 1 134 ? 17.140 -2.665 -19.336 1.00 89.06 134 CYS A N 1
ATOM 1115 C CA . CYS A 1 134 ? 17.031 -1.695 -20.417 1.00 89.06 134 CYS A CA 1
ATOM 1116 C C . CYS A 1 134 ? 18.075 -0.587 -20.263 1.00 89.06 134 CYS A C 1
ATOM 1118 O O . CYS A 1 134 ? 18.152 0.028 -19.209 1.00 89.06 134 CYS A O 1
ATOM 1120 N N . THR A 1 135 ? 18.822 -0.283 -21.323 1.00 89.25 135 THR A N 1
ATOM 1121 C CA . THR A 1 135 ? 19.767 0.847 -21.377 1.00 89.25 135 THR A CA 1
ATOM 1122 C C . THR A 1 135 ? 19.262 2.009 -22.235 1.00 89.25 135 THR A C 1
ATOM 1124 O O . THR A 1 135 ? 19.816 3.100 -22.157 1.00 89.25 135 THR A O 1
ATOM 1127 N N . SER A 1 136 ? 18.189 1.808 -23.009 1.00 90.25 136 SER A N 1
ATOM 1128 C CA . SER A 1 136 ? 17.646 2.793 -23.958 1.00 90.25 136 SER A CA 1
ATOM 1129 C C . SER A 1 136 ? 16.732 3.842 -23.319 1.00 90.25 136 SER A C 1
ATOM 1131 O O . SER A 1 136 ? 16.607 4.948 -23.835 1.00 90.25 136 SER A O 1
ATOM 1133 N N . CYS A 1 137 ? 16.055 3.516 -22.214 1.00 92.94 137 CYS A N 1
ATOM 1134 C CA . CYS A 1 137 ? 15.197 4.475 -21.513 1.00 92.94 137 CYS A CA 1
ATOM 1135 C C . CYS A 1 137 ? 16.001 5.351 -20.547 1.00 92.94 137 CYS A C 1
ATOM 1137 O O . CYS A 1 137 ? 17.010 4.908 -19.990 1.00 92.94 137 CYS A O 1
ATOM 1139 N N . LEU A 1 138 ? 15.466 6.543 -20.258 1.00 93.94 138 LEU A N 1
ATOM 1140 C CA . LEU A 1 138 ? 16.023 7.467 -19.269 1.00 93.94 138 LEU A CA 1
ATOM 1141 C C . LEU A 1 138 ? 16.280 6.754 -17.924 1.00 93.94 138 LEU A C 1
ATOM 1143 O O . LEU A 1 138 ? 15.347 6.152 -17.372 1.00 93.94 138 LEU A O 1
ATOM 1147 N N . PRO A 1 139 ? 17.524 6.776 -17.414 1.00 94.19 139 PRO A N 1
ATOM 1148 C CA . PRO A 1 139 ? 17.845 6.271 -16.087 1.00 94.19 139 PRO A CA 1
ATOM 1149 C C . PRO A 1 139 ? 17.352 7.241 -15.009 1.00 94.19 139 PRO A C 1
ATOM 1151 O O . PRO A 1 139 ? 17.321 8.449 -15.228 1.00 94.19 139 PRO A O 1
ATOM 1154 N N . HIS A 1 140 ? 17.007 6.712 -13.839 1.00 91.56 140 HIS A N 1
ATOM 1155 C CA . HIS A 1 140 ? 16.862 7.520 -12.628 1.00 91.56 140 HIS A CA 1
ATOM 1156 C C . HIS A 1 140 ? 18.230 7.710 -11.948 1.00 91.56 140 HIS A C 1
ATOM 1158 O O . HIS A 1 140 ? 19.120 6.876 -12.120 1.00 91.56 140 HIS A O 1
ATOM 1164 N N . CYS A 1 141 ? 18.413 8.785 -11.178 1.00 87.19 141 CYS A N 1
ATOM 1165 C CA . CYS A 1 141 ? 19.673 9.058 -10.473 1.00 87.19 141 CYS A CA 1
ATOM 1166 C C . CYS A 1 141 ? 19.938 8.077 -9.315 1.00 87.19 141 CYS A C 1
ATOM 1168 O O . CYS A 1 141 ? 21.069 7.623 -9.153 1.00 87.19 141 CYS A O 1
ATOM 1170 N N . ASP A 1 142 ? 18.905 7.709 -8.551 1.00 85.88 142 ASP A N 1
ATOM 1171 C CA . ASP A 1 142 ? 19.006 6.715 -7.475 1.00 85.88 142 ASP A CA 1
ATOM 1172 C C . ASP A 1 142 ? 19.407 5.331 -7.986 1.00 85.88 142 ASP A C 1
ATOM 1174 O O . ASP A 1 142 ? 18.612 4.610 -8.601 1.00 85.88 142 ASP A O 1
ATOM 1178 N N . LYS A 1 143 ? 20.624 4.925 -7.644 1.00 86.69 143 LYS A N 1
ATOM 1179 C CA . LYS A 1 143 ? 21.118 3.572 -7.873 1.00 86.69 143 LYS A CA 1
ATOM 1180 C C . LYS A 1 143 ? 20.781 2.670 -6.692 1.00 86.69 143 LYS A C 1
ATOM 1182 O O . LYS A 1 143 ? 20.771 3.103 -5.542 1.00 86.69 143 LYS A O 1
ATOM 1187 N N . LEU A 1 144 ? 20.537 1.395 -6.974 1.00 84.94 144 LEU A N 1
ATOM 1188 C CA . LEU A 1 144 ? 20.289 0.379 -5.956 1.00 84.94 144 LEU A CA 1
ATOM 1189 C C . LEU A 1 144 ? 21.475 -0.577 -5.869 1.00 84.94 144 LEU A C 1
ATOM 1191 O O . LEU A 1 144 ? 21.950 -1.081 -6.885 1.00 84.94 144 LEU A O 1
ATOM 1195 N N . VAL A 1 145 ? 21.924 -0.847 -4.643 1.00 81.38 145 VAL A N 1
ATOM 1196 C CA . VAL A 1 145 ? 23.081 -1.711 -4.374 1.00 81.38 145 VAL A CA 1
ATOM 1197 C C . VAL A 1 145 ? 22.637 -2.963 -3.608 1.00 81.38 145 VAL A C 1
ATOM 1199 O O . VAL A 1 145 ? 21.976 -2.838 -2.562 1.00 81.38 145 VAL A O 1
ATOM 1202 N N . PRO A 1 146 ? 22.985 -4.176 -4.082 1.00 75.50 146 PRO A N 1
ATOM 1203 C CA . PRO A 1 146 ? 22.723 -5.420 -3.363 1.00 75.50 146 PRO A CA 1
ATOM 1204 C C . PRO A 1 146 ? 23.336 -5.433 -1.955 1.00 75.50 146 PRO A C 1
ATOM 1206 O O . PRO A 1 146 ? 24.271 -4.694 -1.651 1.00 75.50 146 PRO A O 1
ATOM 1209 N N . PHE A 1 147 ? 22.841 -6.302 -1.072 1.00 68.44 147 PHE A N 1
ATOM 1210 C CA . PHE A 1 147 ? 23.464 -6.510 0.246 1.00 68.44 147 PHE A CA 1
ATOM 1211 C C . PHE A 1 147 ? 24.845 -7.168 0.154 1.00 68.44 147 PHE A C 1
ATOM 1213 O O . PHE A 1 147 ? 25.686 -6.927 1.010 1.00 68.44 147 PHE A O 1
ATOM 1220 N N . SER A 1 148 ? 25.094 -7.944 -0.903 1.00 67.94 148 SER A N 1
ATOM 1221 C CA . SER A 1 148 ? 26.379 -8.597 -1.166 1.00 67.94 148 SER A CA 1
ATOM 1222 C C . SER A 1 148 ? 27.501 -7.638 -1.582 1.00 67.94 148 SER A C 1
ATOM 1224 O O . SER A 1 148 ? 28.627 -8.090 -1.757 1.00 67.94 148 SER A O 1
ATOM 1226 N N . GLY A 1 149 ? 27.214 -6.345 -1.790 1.00 65.31 149 GLY A N 1
ATOM 1227 C CA . GLY A 1 149 ? 28.194 -5.382 -2.309 1.00 65.31 149 GLY A CA 1
ATOM 1228 C C . GLY A 1 149 ? 28.527 -5.566 -3.795 1.00 65.31 149 GLY A C 1
ATOM 1229 O O . GLY A 1 149 ? 29.518 -5.024 -4.270 1.00 65.31 149 GLY A O 1
ATOM 1230 N N . ALA A 1 150 ? 27.716 -6.337 -4.529 1.00 70.06 150 ALA A N 1
ATOM 1231 C CA . ALA A 1 150 ? 27.832 -6.481 -5.980 1.00 70.06 150 ALA A CA 1
ATOM 1232 C C . ALA A 1 150 ? 27.495 -5.169 -6.727 1.00 70.06 150 ALA A C 1
ATOM 1234 O O . ALA A 1 150 ? 27.131 -4.166 -6.114 1.00 70.06 150 ALA A O 1
ATOM 1235 N N . ALA A 1 151 ? 27.628 -5.187 -8.058 1.00 75.50 151 ALA A N 1
ATOM 1236 C CA . ALA A 1 151 ? 27.478 -4.013 -8.918 1.00 75.50 151 ALA A CA 1
ATOM 1237 C C . ALA A 1 151 ? 26.180 -3.217 -8.674 1.00 75.50 151 ALA A C 1
ATOM 1239 O O . ALA A 1 151 ? 25.115 -3.777 -8.408 1.00 75.50 151 ALA A O 1
ATOM 1240 N N . GLU A 1 152 ? 26.281 -1.892 -8.801 1.00 84.19 152 GLU A N 1
ATOM 1241 C CA . GLU A 1 152 ? 25.144 -0.980 -8.690 1.00 84.19 152 GLU A CA 1
ATOM 1242 C C . GLU A 1 152 ? 24.167 -1.174 -9.860 1.00 84.19 152 GLU A C 1
ATOM 1244 O O . GLU A 1 152 ? 24.572 -1.328 -11.015 1.00 84.19 152 GLU A O 1
ATOM 1249 N N . HIS A 1 153 ? 22.867 -1.102 -9.577 1.00 86.12 153 HIS A N 1
ATOM 1250 C CA . HIS A 1 153 ? 21.813 -1.211 -10.578 1.00 86.12 153 HIS A CA 1
ATOM 1251 C C . HIS A 1 153 ? 21.036 0.099 -10.705 1.00 86.12 153 HIS A C 1
ATOM 1253 O O . HIS A 1 153 ? 20.417 0.567 -9.747 1.00 86.12 153 HIS A O 1
ATOM 1259 N N . THR A 1 154 ? 21.022 0.662 -11.913 1.00 91.06 154 THR A N 1
ATOM 1260 C CA . THR A 1 154 ? 20.287 1.895 -12.223 1.00 91.06 154 THR A CA 1
ATOM 1261 C C . THR A 1 154 ? 18.915 1.569 -12.823 1.00 91.06 154 THR A C 1
ATOM 1263 O O . THR A 1 154 ? 18.853 1.043 -13.943 1.00 91.06 154 THR A O 1
ATOM 1266 N N . PRO A 1 155 ? 17.805 1.863 -12.122 1.00 93.25 155 PRO A N 1
ATOM 1267 C CA . PRO A 1 155 ? 16.467 1.655 -12.656 1.00 93.25 155 PRO A CA 1
ATOM 1268 C C . PRO A 1 155 ? 16.118 2.684 -13.738 1.00 93.25 155 PRO A C 1
ATOM 1270 O O . PRO A 1 155 ? 16.666 3.788 -13.789 1.00 93.25 155 PRO A O 1
ATOM 1273 N N . ARG A 1 156 ? 15.146 2.345 -14.590 1.00 95.69 156 ARG A N 1
ATOM 1274 C CA . ARG A 1 156 ? 14.541 3.300 -15.527 1.00 95.69 156 ARG A CA 1
ATOM 1275 C C . ARG A 1 156 ? 13.533 4.213 -14.826 1.00 95.69 156 ARG A C 1
ATOM 1277 O O . ARG A 1 156 ? 12.770 3.756 -13.975 1.00 95.69 156 ARG A O 1
ATOM 1284 N N . MET A 1 157 ? 13.476 5.471 -15.271 1.00 96.19 157 MET A N 1
ATOM 1285 C CA . MET A 1 157 ? 12.583 6.518 -14.746 1.00 96.19 157 MET A CA 1
ATOM 1286 C C . MET A 1 157 ? 11.131 6.058 -14.616 1.00 96.19 157 MET A C 1
ATOM 1288 O O . MET A 1 157 ? 10.521 6.260 -13.575 1.00 96.19 157 MET A O 1
ATOM 1292 N N . TRP A 1 158 ? 10.593 5.374 -15.630 1.00 97.38 158 TRP A N 1
ATOM 1293 C CA . TRP A 1 158 ? 9.194 4.941 -15.622 1.00 97.38 158 TRP A CA 1
ATOM 1294 C C . TRP A 1 158 ? 8.862 4.011 -14.447 1.00 97.38 158 TRP A C 1
ATOM 1296 O O . TRP A 1 158 ? 7.733 4.016 -13.971 1.00 97.38 158 TRP A O 1
ATOM 1306 N N . TRP A 1 159 ? 9.809 3.199 -13.969 1.00 96.94 159 TRP A N 1
ATOM 1307 C CA . TRP A 1 159 ? 9.568 2.318 -12.824 1.00 96.94 159 TRP A CA 1
ATOM 1308 C C . TRP A 1 159 ? 9.613 3.100 -11.509 1.00 96.94 159 TRP A C 1
ATOM 1310 O O . TRP A 1 159 ? 8.780 2.872 -10.636 1.00 96.94 159 TRP A O 1
ATOM 1320 N N . LYS A 1 160 ? 10.523 4.074 -11.390 1.00 95.94 160 LYS A N 1
ATOM 1321 C CA . LYS A 1 160 ? 10.557 4.988 -10.240 1.00 95.94 160 LYS A CA 1
ATOM 1322 C C . LYS A 1 160 ? 9.281 5.825 -10.142 1.00 95.94 160 LYS A C 1
ATOM 1324 O O . LYS A 1 160 ? 8.661 5.838 -9.093 1.00 95.94 160 LYS A O 1
ATOM 1329 N N . GLU A 1 161 ? 8.786 6.347 -11.261 1.00 96.62 161 GLU A N 1
ATOM 1330 C CA . GLU A 1 161 ? 7.496 7.049 -11.306 1.00 96.62 161 GLU A CA 1
ATOM 1331 C C . GLU A 1 161 ? 6.321 6.157 -10.849 1.00 96.62 161 GLU A C 1
ATOM 1333 O O . GLU A 1 161 ? 5.354 6.654 -10.275 1.00 96.62 161 GLU A O 1
ATOM 1338 N N . TYR A 1 162 ? 6.373 4.840 -11.097 1.00 97.88 162 TYR A N 1
ATOM 1339 C CA . TYR A 1 162 ? 5.399 3.894 -10.533 1.00 97.88 162 TYR A CA 1
ATOM 1340 C C . TYR A 1 162 ? 5.542 3.783 -9.012 1.00 97.88 162 TYR A C 1
ATOM 1342 O O . TYR A 1 162 ? 4.541 3.879 -8.306 1.00 97.88 162 TYR A O 1
ATOM 1350 N N . VAL A 1 163 ? 6.770 3.606 -8.512 1.00 97.31 163 VAL A N 1
ATOM 1351 C CA . VAL A 1 163 ? 7.073 3.537 -7.073 1.00 97.31 163 VAL A CA 1
ATOM 1352 C C . VAL A 1 163 ? 6.556 4.788 -6.358 1.00 97.31 163 VAL A C 1
ATOM 1354 O O . VAL A 1 163 ? 5.887 4.659 -5.336 1.00 97.31 163 VAL A O 1
ATOM 1357 N N . ASP A 1 164 ? 6.777 5.972 -6.930 1.00 96.56 164 ASP A N 1
ATOM 1358 C CA . ASP A 1 164 ? 6.311 7.244 -6.371 1.00 96.56 164 ASP A CA 1
ATOM 1359 C C . ASP A 1 164 ? 4.778 7.308 -6.325 1.00 96.56 164 ASP A C 1
ATOM 1361 O O . ASP A 1 164 ? 4.191 7.701 -5.319 1.00 96.56 164 ASP A O 1
ATOM 1365 N N . ARG A 1 165 ? 4.083 6.849 -7.375 1.00 97.75 165 ARG A N 1
ATOM 1366 C CA . ARG A 1 165 ? 2.611 6.784 -7.355 1.00 97.75 165 ARG A CA 1
ATOM 1367 C C . ARG A 1 165 ? 2.079 5.836 -6.285 1.00 97.75 165 ARG A C 1
ATOM 1369 O O . ARG A 1 165 ? 1.079 6.163 -5.649 1.00 97.75 165 ARG A O 1
ATOM 1376 N N . VAL A 1 166 ? 2.739 4.696 -6.059 1.00 98.06 166 VAL A N 1
ATOM 1377 C CA . VAL A 1 166 ? 2.391 3.806 -4.940 1.00 98.06 166 VAL A CA 1
ATOM 1378 C C . VAL A 1 166 ? 2.608 4.528 -3.612 1.00 98.06 166 VAL A C 1
ATOM 1380 O O . VAL A 1 166 ? 1.710 4.518 -2.774 1.00 98.06 166 VAL A O 1
ATOM 1383 N N . TRP A 1 167 ? 3.756 5.188 -3.436 1.00 97.12 167 TRP A N 1
ATOM 1384 C CA . TRP A 1 167 ? 4.086 5.938 -2.224 1.00 97.12 167 TRP A CA 1
ATOM 1385 C C . TRP A 1 167 ? 2.998 6.943 -1.840 1.00 97.12 167 TRP A C 1
ATOM 1387 O O . TRP A 1 167 ? 2.512 6.919 -0.707 1.00 97.12 167 TRP A O 1
ATOM 1397 N N . TYR A 1 168 ? 2.580 7.786 -2.788 1.00 95.81 168 TYR A N 1
ATOM 1398 C CA . TYR A 1 168 ? 1.532 8.782 -2.556 1.00 95.81 168 TYR A CA 1
ATOM 1399 C C . TYR A 1 168 ? 0.173 8.137 -2.276 1.00 95.81 168 TYR A C 1
ATOM 1401 O O . TYR A 1 168 ? -0.567 8.578 -1.401 1.00 95.81 168 TYR A O 1
ATOM 1409 N N . ALA A 1 169 ? -0.171 7.053 -2.973 1.00 95.69 169 ALA A N 1
ATOM 1410 C CA . ALA A 1 169 ? -1.447 6.382 -2.757 1.00 95.69 169 ALA A CA 1
ATOM 1411 C C . ALA A 1 169 ? -1.552 5.717 -1.363 1.00 95.69 169 ALA A C 1
ATOM 1413 O O . ALA A 1 169 ? -2.653 5.629 -0.804 1.00 95.69 169 ALA A O 1
ATOM 1414 N N . LEU A 1 170 ? -0.421 5.320 -0.763 1.00 96.38 170 LEU A N 1
ATOM 1415 C CA . LEU A 1 170 ? -0.363 4.780 0.602 1.00 96.38 170 LEU A CA 1
ATOM 1416 C C . LEU A 1 170 ? -0.656 5.820 1.695 1.00 96.38 170 LEU A C 1
ATOM 1418 O O . LEU A 1 170 ? -1.052 5.425 2.793 1.00 96.38 170 LEU A O 1
ATOM 1422 N N . GLU A 1 171 ? -0.535 7.124 1.413 1.00 93.06 171 GLU A N 1
ATOM 1423 C CA . GLU A 1 171 ? -0.896 8.183 2.373 1.00 93.06 171 GLU A CA 1
ATOM 1424 C C . GLU A 1 171 ? -2.367 8.078 2.785 1.00 93.06 171 GLU A C 1
ATOM 1426 O O . GLU A 1 171 ? -2.715 8.145 3.965 1.00 93.06 171 GLU A O 1
ATOM 1431 N N . GLY A 1 172 ? -3.243 7.847 1.804 1.00 90.81 172 GLY A N 1
ATOM 1432 C CA . GLY A 1 172 ? -4.668 7.656 2.046 1.00 90.81 172 GLY A CA 1
ATOM 1433 C C . GLY A 1 172 ? -5.027 6.220 2.422 1.00 90.81 172 GLY A C 1
ATOM 1434 O O . GLY A 1 172 ? -5.913 6.009 3.258 1.00 90.81 172 GLY A O 1
ATOM 1435 N N . ARG A 1 173 ? -4.379 5.235 1.786 1.00 94.88 173 ARG A N 1
ATOM 1436 C CA . ARG A 1 173 ? -4.751 3.817 1.868 1.00 94.88 173 ARG A CA 1
ATOM 1437 C C . ARG A 1 173 ? -3.522 2.929 2.079 1.00 94.88 173 ARG A C 1
ATOM 1439 O O . ARG A 1 173 ? -3.021 2.368 1.107 1.00 94.88 173 ARG A O 1
ATOM 1446 N N . PRO A 1 174 ? -3.032 2.766 3.318 1.00 95.81 174 PRO A N 1
ATOM 1447 C CA . PRO A 1 174 ? -1.828 1.983 3.594 1.00 95.81 174 PRO A CA 1
ATOM 1448 C C . PRO A 1 174 ? -2.102 0.471 3.526 1.00 95.81 174 PRO A C 1
ATOM 1450 O O . PRO A 1 174 ? -2.140 -0.219 4.543 1.00 95.81 174 PRO A O 1
ATOM 1453 N N . VAL A 1 175 ? -2.352 -0.040 2.318 1.00 95.94 175 VAL A N 1
ATOM 1454 C CA . VAL A 1 175 ? -2.631 -1.453 2.025 1.00 95.94 175 VAL A CA 1
ATOM 1455 C C . VAL A 1 175 ? -1.944 -1.879 0.731 1.00 95.94 175 VAL A C 1
ATOM 1457 O O . VAL A 1 175 ? -1.873 -1.115 -0.232 1.00 95.94 175 VAL A O 1
ATOM 1460 N N . GLY A 1 176 ? -1.476 -3.123 0.675 1.00 96.19 176 GLY A N 1
ATOM 1461 C CA . GLY A 1 176 ? -0.672 -3.636 -0.431 1.00 96.19 176 GLY A CA 1
ATOM 1462 C C . GLY A 1 176 ? -1.397 -3.636 -1.773 1.00 96.19 176 GLY A C 1
ATOM 1463 O O . GLY A 1 176 ? -0.784 -3.345 -2.800 1.00 96.19 176 GLY A O 1
ATOM 1464 N N . SER A 1 177 ? -2.714 -3.873 -1.763 1.00 95.75 177 SER A N 1
ATOM 1465 C CA . SER A 1 177 ? -3.553 -3.900 -2.974 1.00 95.75 177 SER A CA 1
ATOM 1466 C C . SER A 1 177 ? -3.460 -2.639 -3.844 1.00 95.75 177 SER A C 1
ATOM 1468 O O . SER A 1 177 ? -3.622 -2.752 -5.054 1.00 95.75 177 SER A O 1
ATOM 1470 N N . VAL A 1 178 ? -3.117 -1.478 -3.265 1.00 96.56 178 VAL A N 1
ATOM 1471 C CA . VAL A 1 178 ? -2.907 -0.215 -3.997 1.00 96.56 178 VAL A CA 1
ATOM 1472 C C . VAL A 1 178 ? -1.865 -0.368 -5.097 1.00 96.56 178 VAL A C 1
ATOM 1474 O O . VAL A 1 178 ? -2.044 0.134 -6.201 1.00 96.56 178 VAL A O 1
ATOM 1477 N N . SER A 1 179 ? -0.788 -1.103 -4.819 1.00 96.56 179 SER A N 1
ATOM 1478 C CA . SER A 1 179 ? 0.265 -1.338 -5.805 1.00 96.56 179 SER A CA 1
ATOM 1479 C C . SER A 1 179 ? -0.226 -2.100 -7.038 1.00 96.56 179 SER A C 1
ATOM 1481 O O . SER A 1 179 ? 0.388 -1.979 -8.086 1.00 96.56 179 SER A O 1
ATOM 1483 N N . GLY A 1 180 ? -1.343 -2.828 -6.916 1.00 94.56 180 GLY A N 1
ATOM 1484 C CA . GLY A 1 180 ? -1.997 -3.642 -7.941 1.00 94.56 180 GLY A CA 1
ATOM 1485 C C . GLY A 1 180 ? -2.952 -2.885 -8.884 1.00 94.56 180 GLY A C 1
ATOM 1486 O O . GLY A 1 180 ? -3.447 -3.474 -9.844 1.00 94.56 180 GLY A O 1
ATOM 1487 N N . GLU A 1 181 ? -3.262 -1.613 -8.622 1.00 96.19 181 GLU A N 1
ATOM 1488 C CA . GLU A 1 181 ? -4.377 -0.921 -9.285 1.00 96.19 181 GLU A CA 1
ATOM 1489 C C . GLU A 1 181 ? -4.025 -0.376 -10.674 1.00 96.19 181 GLU A C 1
ATOM 1491 O O . GLU A 1 181 ? -2.972 0.217 -10.889 1.00 96.19 181 GLU A O 1
ATOM 1496 N N . MET A 1 182 ? -4.944 -0.506 -11.635 1.00 95.31 182 MET A N 1
ATOM 1497 C CA . MET A 1 182 ? -4.691 -0.137 -13.034 1.00 95.31 182 MET A CA 1
ATOM 1498 C C . MET A 1 182 ? -4.241 1.323 -13.219 1.00 95.31 182 MET A C 1
ATOM 1500 O O . MET A 1 182 ? -3.319 1.575 -13.990 1.00 95.31 182 MET A O 1
ATOM 1504 N N . ASN A 1 183 ? -4.820 2.269 -12.478 1.00 94.75 183 ASN A N 1
ATOM 1505 C CA . ASN A 1 183 ? -4.431 3.688 -12.484 1.00 94.75 183 ASN A CA 1
ATOM 1506 C C . ASN A 1 183 ? -2.996 3.933 -11.974 1.00 94.75 183 ASN A C 1
ATOM 1508 O O . ASN A 1 183 ? -2.377 4.936 -12.329 1.00 94.75 183 ASN A O 1
ATOM 1512 N N . ILE A 1 184 ? -2.445 3.025 -11.166 1.00 97.00 184 ILE A N 1
ATOM 1513 C CA . ILE A 1 184 ? -1.059 3.084 -10.696 1.00 97.00 184 ILE A CA 1
ATOM 1514 C C . ILE A 1 184 ? -0.104 2.554 -11.777 1.00 97.00 184 ILE A C 1
ATOM 1516 O O . ILE A 1 184 ? 0.937 3.171 -12.043 1.00 97.00 184 ILE A O 1
ATOM 1520 N N . PHE A 1 185 ? -0.474 1.462 -12.455 1.00 92.75 185 PHE A N 1
ATOM 1521 C CA . PHE A 1 185 ? 0.325 0.828 -13.513 1.00 92.75 185 PHE A CA 1
ATOM 1522 C C . PHE A 1 185 ? 0.364 1.613 -14.816 1.00 92.75 185 PHE A C 1
ATOM 1524 O O . PHE A 1 185 ? 1.436 1.786 -15.402 1.00 92.75 185 PHE A O 1
ATOM 1531 N N . GLU A 1 186 ? -0.811 2.011 -15.302 1.00 95.94 186 GLU A N 1
ATOM 1532 C CA . GLU A 1 186 ? -1.038 2.427 -16.685 1.00 95.94 186 GLU A CA 1
ATOM 1533 C C . GLU A 1 186 ? -0.042 3.498 -17.158 1.00 95.94 186 GLU A C 1
ATOM 1535 O O . GLU A 1 186 ? 0.565 3.286 -18.213 1.00 95.94 186 GLU A O 1
ATOM 1540 N N . PRO A 1 187 ? 0.258 4.571 -16.393 1.00 97.69 187 PRO A N 1
ATOM 1541 C CA . PRO A 1 187 ? 1.193 5.596 -16.858 1.00 97.69 187 PRO A CA 1
ATOM 1542 C C . PRO A 1 187 ? 2.609 5.052 -17.109 1.00 97.69 187 PRO A C 1
ATOM 1544 O O . PRO A 1 187 ? 3.269 5.435 -18.077 1.00 97.69 187 PRO A O 1
ATOM 1547 N N . SER A 1 188 ? 3.065 4.118 -16.271 1.00 97.31 188 SER A N 1
ATOM 1548 C CA . SER A 1 188 ? 4.386 3.493 -16.392 1.00 97.31 188 SER A CA 1
ATOM 1549 C C . SER A 1 188 ? 4.450 2.484 -17.522 1.00 97.31 188 SER A C 1
ATOM 1551 O O . SER A 1 188 ? 5.424 2.477 -18.272 1.00 97.31 188 SER A O 1
ATOM 1553 N N . ILE A 1 189 ? 3.406 1.670 -17.687 1.00 97.25 189 ILE A N 1
ATOM 1554 C CA . ILE A 1 189 ? 3.327 0.719 -18.798 1.00 97.25 189 ILE A CA 1
ATOM 1555 C C . ILE A 1 189 ? 3.273 1.465 -20.124 1.00 97.25 189 ILE A C 1
ATOM 1557 O O . ILE A 1 189 ? 4.067 1.158 -21.009 1.00 97.25 189 ILE A O 1
ATOM 1561 N N . ARG A 1 190 ? 2.435 2.502 -20.240 1.00 96.69 190 ARG A N 1
ATOM 1562 C CA . ARG A 1 190 ? 2.339 3.337 -21.444 1.00 96.69 190 ARG A CA 1
ATOM 1563 C C . ARG A 1 190 ? 3.691 3.927 -21.842 1.00 96.69 190 ARG A C 1
ATOM 1565 O O . ARG A 1 190 ? 4.003 3.992 -23.025 1.00 96.69 190 ARG A O 1
ATOM 1572 N N . ARG A 1 191 ? 4.517 4.315 -20.866 1.00 95.75 191 ARG A N 1
ATOM 1573 C CA . ARG A 1 191 ? 5.879 4.803 -21.116 1.00 95.75 191 ARG A CA 1
ATOM 1574 C C . ARG A 1 191 ? 6.866 3.689 -21.454 1.00 95.75 191 ARG A C 1
ATOM 1576 O O . ARG A 1 191 ? 7.761 3.904 -22.260 1.00 95.75 191 ARG A O 1
ATOM 1583 N N . ALA A 1 192 ? 6.737 2.519 -20.842 1.00 95.88 192 ALA A N 1
ATOM 1584 C CA . ALA A 1 192 ? 7.638 1.401 -21.082 1.00 95.88 192 ALA A CA 1
ATOM 1585 C C . ALA A 1 192 ? 7.432 0.776 -22.473 1.00 95.88 192 ALA A C 1
ATOM 1587 O O . ALA A 1 192 ? 8.411 0.420 -23.124 1.00 95.88 192 ALA A O 1
ATOM 1588 N N . VAL A 1 193 ? 6.188 0.685 -22.958 1.00 94.81 193 VAL A N 1
ATOM 1589 C CA . VAL A 1 193 ? 5.872 0.044 -24.250 1.00 94.81 193 VAL A CA 1
ATOM 1590 C C . VAL A 1 193 ? 6.351 0.827 -25.475 1.00 94.81 193 VAL A C 1
ATOM 1592 O O . VAL A 1 193 ? 6.427 0.257 -26.557 1.00 94.81 193 VAL A O 1
ATOM 1595 N N . THR A 1 194 ? 6.731 2.100 -25.330 1.00 95.69 194 THR A N 1
ATOM 1596 C CA . THR A 1 194 ? 7.359 2.869 -26.423 1.00 95.69 194 THR A CA 1
ATOM 1597 C C . THR A 1 194 ? 8.811 2.456 -26.676 1.00 95.69 194 THR A C 1
ATOM 1599 O O . THR A 1 194 ? 9.381 2.794 -27.710 1.00 95.69 194 THR A O 1
ATOM 1602 N N . CYS A 1 195 ? 9.424 1.718 -25.746 1.00 94.69 195 CYS A N 1
ATOM 1603 C CA . CYS A 1 195 ? 10.778 1.204 -25.875 1.00 94.69 195 CYS A CA 1
ATOM 1604 C C . CYS A 1 195 ? 10.760 -0.250 -26.348 1.00 94.69 195 CYS A C 1
ATOM 1606 O O . CYS A 1 195 ? 10.174 -1.114 -25.696 1.00 94.69 195 CYS A O 1
ATOM 1608 N N . THR A 1 196 ? 11.484 -0.541 -27.429 1.00 91.44 196 THR A N 1
ATOM 1609 C CA . THR A 1 196 ? 11.586 -1.884 -28.026 1.00 91.44 196 THR A CA 1
ATOM 1610 C C . THR A 1 196 ? 12.168 -2.931 -27.076 1.00 91.44 196 THR A C 1
ATOM 1612 O O . THR A 1 196 ? 11.820 -4.104 -27.175 1.00 91.44 196 THR A O 1
ATOM 1615 N N . VAL A 1 197 ? 13.019 -2.516 -26.131 1.00 90.88 197 VAL A N 1
ATOM 1616 C CA . VAL A 1 197 ? 13.593 -3.401 -25.106 1.00 90.88 197 VAL A CA 1
ATOM 1617 C C . VAL A 1 197 ? 12.589 -3.673 -23.990 1.00 90.88 197 VAL A C 1
ATOM 1619 O O . VAL A 1 197 ? 12.452 -4.810 -23.557 1.00 90.88 197 VAL A O 1
ATOM 1622 N N . CYS A 1 198 ? 11.886 -2.643 -23.510 1.00 93.31 198 CYS A N 1
ATOM 1623 C CA . CYS A 1 198 ? 10.979 -2.775 -22.370 1.00 93.31 198 CYS A CA 1
ATOM 1624 C C . CYS A 1 198 ? 9.642 -3.422 -22.741 1.00 93.31 198 CYS A C 1
ATOM 1626 O O . CYS A 1 198 ? 9.106 -4.180 -21.937 1.00 93.31 198 CYS A O 1
ATOM 1628 N N . ALA A 1 199 ? 9.096 -3.121 -23.923 1.00 93.19 199 ALA A N 1
ATOM 1629 C CA . ALA A 1 199 ? 7.740 -3.497 -24.321 1.00 93.19 199 ALA A CA 1
ATOM 1630 C C . ALA A 1 199 ? 7.376 -4.983 -24.111 1.00 93.19 199 ALA A C 1
ATOM 1632 O O . ALA A 1 199 ? 6.276 -5.227 -23.614 1.00 93.19 199 ALA A O 1
ATOM 1633 N N . PRO A 1 200 ? 8.253 -5.967 -24.405 1.00 91.25 200 PRO A N 1
ATOM 1634 C CA . PRO A 1 200 ? 7.905 -7.383 -24.264 1.00 91.25 200 PRO A CA 1
ATOM 1635 C C . PRO A 1 200 ? 7.658 -7.822 -22.814 1.00 91.25 200 PRO A C 1
ATOM 1637 O O . PRO A 1 200 ? 6.769 -8.630 -22.558 1.00 91.25 200 PRO A O 1
ATOM 1640 N N . ASP A 1 201 ? 8.433 -7.285 -21.866 1.00 90.56 201 ASP A N 1
ATOM 1641 C CA . ASP A 1 201 ? 8.458 -7.762 -20.478 1.00 90.56 201 ASP A CA 1
ATOM 1642 C C . ASP A 1 201 ? 7.889 -6.744 -19.472 1.00 90.56 201 ASP A C 1
ATOM 1644 O O . ASP A 1 201 ? 7.603 -7.116 -18.338 1.00 90.56 201 ASP A O 1
ATOM 1648 N N . ALA A 1 202 ? 7.692 -5.474 -19.855 1.00 93.88 202 ALA A N 1
ATOM 1649 C CA . ALA A 1 202 ? 7.306 -4.380 -18.952 1.00 93.88 202 ALA A CA 1
ATOM 1650 C C . ALA A 1 202 ? 6.086 -4.701 -18.089 1.00 93.88 202 ALA A C 1
ATOM 1652 O O . ALA A 1 202 ? 6.141 -4.542 -16.872 1.00 93.88 202 ALA A O 1
ATOM 1653 N N . TYR A 1 203 ? 4.999 -5.168 -18.706 1.00 95.06 203 TYR A N 1
ATOM 1654 C CA . TYR A 1 203 ? 3.779 -5.501 -17.975 1.00 95.06 203 TYR A CA 1
ATOM 1655 C C . TYR A 1 203 ? 3.983 -6.689 -17.035 1.00 95.06 203 TYR A C 1
ATOM 1657 O O . TYR A 1 203 ? 3.608 -6.620 -15.867 1.00 95.06 203 TYR A O 1
ATOM 1665 N N . LYS A 1 204 ? 4.609 -7.761 -17.531 1.00 92.12 204 LYS A N 1
ATOM 1666 C CA . LYS A 1 204 ? 4.857 -8.982 -16.760 1.00 92.12 204 LYS A CA 1
ATOM 1667 C C . LYS A 1 204 ? 5.720 -8.691 -15.531 1.00 92.12 204 LYS A C 1
ATOM 1669 O O . LYS A 1 204 ? 5.335 -9.042 -14.420 1.00 92.12 204 LYS A O 1
ATOM 1674 N N . ASP A 1 205 ? 6.849 -8.020 -15.736 1.00 92.19 205 ASP A N 1
ATOM 1675 C CA . ASP A 1 205 ? 7.794 -7.680 -14.677 1.00 92.19 205 ASP A CA 1
ATOM 1676 C C . ASP A 1 205 ? 7.173 -6.702 -13.674 1.00 92.19 205 ASP A C 1
ATOM 1678 O O . ASP A 1 205 ? 7.321 -6.885 -12.467 1.00 92.19 205 ASP A O 1
ATOM 1682 N N . LEU A 1 206 ? 6.440 -5.684 -14.140 1.00 95.19 206 LEU A N 1
ATOM 1683 C CA . LEU A 1 206 ? 5.800 -4.737 -13.228 1.00 95.19 206 LEU A CA 1
ATOM 1684 C C . LEU A 1 206 ? 4.699 -5.410 -12.401 1.00 95.19 206 LEU A C 1
ATOM 1686 O O . LEU A 1 206 ? 4.585 -5.135 -11.209 1.00 95.19 206 LEU A O 1
ATOM 1690 N N . LYS A 1 207 ? 3.928 -6.322 -13.005 1.00 94.81 207 LYS A N 1
ATOM 1691 C CA . LYS A 1 207 ? 2.891 -7.088 -12.307 1.00 94.81 207 LYS A CA 1
ATOM 1692 C C . LYS A 1 207 ? 3.494 -7.980 -11.226 1.00 94.81 207 LYS A C 1
ATOM 1694 O O . LYS A 1 207 ? 3.084 -7.885 -10.074 1.00 94.81 207 LYS A O 1
ATOM 1699 N N . GLU A 1 208 ? 4.506 -8.772 -11.561 1.00 92.31 208 GLU A N 1
ATOM 1700 C CA . GLU A 1 208 ? 5.189 -9.634 -10.589 1.00 92.31 208 GLU A CA 1
ATOM 1701 C C . GLU A 1 208 ? 5.804 -8.811 -9.441 1.00 92.31 208 GLU A C 1
ATOM 1703 O O . GLU A 1 208 ? 5.691 -9.176 -8.270 1.00 92.31 208 GLU A O 1
ATOM 1708 N N . PHE A 1 209 ? 6.405 -7.657 -9.747 1.00 93.62 209 PHE A N 1
ATOM 1709 C CA . PHE A 1 209 ? 6.913 -6.747 -8.721 1.00 93.62 209 PHE A CA 1
ATOM 1710 C C . PHE A 1 209 ? 5.805 -6.168 -7.838 1.00 93.62 209 PHE A C 1
ATOM 1712 O O . PHE A 1 209 ? 5.985 -6.101 -6.623 1.00 93.62 209 PHE A O 1
ATOM 1719 N N . SER A 1 210 ? 4.664 -5.780 -8.413 1.00 96.25 210 SER A N 1
ATOM 1720 C CA . SER A 1 210 ? 3.528 -5.255 -7.648 1.00 96.25 210 SER A CA 1
ATOM 1721 C C . SER A 1 210 ? 2.997 -6.265 -6.632 1.00 96.25 210 SER A C 1
ATOM 1723 O O . SER A 1 210 ? 2.720 -5.898 -5.499 1.00 96.25 210 SER A O 1
ATOM 1725 N N . GLU A 1 211 ? 2.933 -7.550 -6.987 1.00 94.69 211 GLU A N 1
ATOM 1726 C CA . GLU A 1 211 ? 2.434 -8.606 -6.103 1.00 94.69 211 GLU A CA 1
ATOM 1727 C C . GLU A 1 211 ? 3.396 -8.816 -4.924 1.00 94.69 211 GLU A C 1
ATOM 1729 O O . GLU A 1 211 ? 2.978 -8.927 -3.766 1.00 94.69 211 GLU A O 1
ATOM 1734 N N . GLN A 1 212 ? 4.706 -8.783 -5.197 1.00 93.31 212 GLN A N 1
ATOM 1735 C CA . GLN A 1 212 ? 5.731 -8.829 -4.154 1.00 93.31 212 GLN A CA 1
ATOM 1736 C C . GLN A 1 212 ? 5.680 -7.590 -3.254 1.00 93.31 212 GLN A C 1
ATOM 1738 O O . GLN A 1 212 ? 5.774 -7.709 -2.031 1.00 93.31 212 GLN A O 1
ATOM 1743 N N . LEU A 1 213 ? 5.517 -6.406 -3.844 1.00 95.62 213 LEU A N 1
ATOM 1744 C CA . LEU A 1 213 ? 5.398 -5.145 -3.121 1.00 95.62 213 LEU A CA 1
ATOM 1745 C C . LEU A 1 213 ? 4.148 -5.139 -2.229 1.00 95.62 213 LEU A C 1
ATOM 1747 O O . LEU A 1 213 ? 4.258 -4.809 -1.049 1.00 95.62 213 LEU A O 1
ATOM 1751 N N . ALA A 1 214 ? 3.002 -5.588 -2.744 1.00 96.75 214 ALA A N 1
ATOM 1752 C CA . ALA A 1 214 ? 1.754 -5.712 -2.000 1.00 96.75 214 ALA A CA 1
ATOM 1753 C C . ALA A 1 214 ? 1.929 -6.580 -0.748 1.00 96.75 214 ALA A C 1
ATOM 1755 O O . ALA A 1 214 ? 1.631 -6.138 0.361 1.00 96.75 214 ALA A O 1
ATOM 1756 N N . SER A 1 215 ? 2.505 -7.778 -0.905 1.00 95.50 215 SER A N 1
ATOM 1757 C CA . SER A 1 215 ? 2.761 -8.692 0.213 1.00 95.50 215 SER A CA 1
ATOM 1758 C C . SER A 1 215 ? 3.668 -8.071 1.281 1.00 95.50 215 SER A C 1
ATOM 1760 O O . SER A 1 215 ? 3.452 -8.261 2.481 1.00 95.50 215 SER A O 1
ATOM 1762 N N . ARG A 1 216 ? 4.677 -7.294 0.869 1.00 96.19 216 ARG A N 1
ATOM 1763 C CA . ARG A 1 216 ? 5.584 -6.609 1.799 1.00 96.19 216 ARG A CA 1
ATOM 1764 C C . ARG A 1 216 ? 4.916 -5.471 2.547 1.00 96.19 216 ARG A C 1
ATOM 1766 O O . ARG A 1 216 ? 5.124 -5.373 3.754 1.00 96.19 216 ARG A O 1
ATOM 1773 N N . ILE A 1 217 ? 4.115 -4.664 1.856 1.00 97.19 217 ILE A N 1
ATOM 1774 C CA . ILE A 1 217 ? 3.318 -3.601 2.471 1.00 97.19 217 ILE A CA 1
ATOM 1775 C C . ILE A 1 217 ? 2.372 -4.207 3.508 1.00 97.19 217 ILE A C 1
ATOM 1777 O O . ILE A 1 217 ? 2.403 -3.804 4.668 1.00 97.19 217 ILE A O 1
ATOM 1781 N N . ASP A 1 218 ? 1.597 -5.226 3.131 1.00 97.06 218 ASP A N 1
ATOM 1782 C CA . ASP A 1 218 ? 0.640 -5.864 4.040 1.00 97.06 218 ASP A CA 1
ATOM 1783 C C . ASP A 1 218 ? 1.342 -6.485 5.254 1.00 97.06 218 ASP A C 1
ATOM 1785 O O . ASP A 1 218 ? 0.874 -6.349 6.387 1.00 97.06 218 ASP A O 1
ATOM 1789 N N . LYS A 1 219 ? 2.511 -7.106 5.048 1.00 96.19 219 LYS A N 1
ATOM 1790 C CA . LYS A 1 219 ? 3.337 -7.625 6.143 1.00 96.19 219 LYS A CA 1
ATOM 1791 C C . LYS A 1 219 ? 3.812 -6.507 7.074 1.00 96.19 219 LYS A C 1
ATOM 1793 O O . LYS A 1 219 ? 3.656 -6.652 8.285 1.00 96.19 219 LYS A O 1
ATOM 1798 N N . ALA A 1 220 ? 4.358 -5.414 6.545 1.00 96.62 220 ALA A N 1
ATOM 1799 C CA . ALA A 1 220 ? 4.842 -4.290 7.348 1.00 96.62 220 ALA A CA 1
ATOM 1800 C C . ALA A 1 220 ? 3.707 -3.647 8.163 1.00 96.62 220 ALA A C 1
ATOM 1802 O O . ALA A 1 220 ? 3.830 -3.468 9.373 1.00 96.62 220 ALA A O 1
ATOM 1803 N N . VAL A 1 221 ? 2.558 -3.407 7.528 1.00 96.38 221 VAL A N 1
ATOM 1804 C CA . VAL A 1 221 ? 1.352 -2.873 8.178 1.00 96.38 221 VAL A CA 1
ATOM 1805 C C . VAL A 1 221 ? 0.828 -3.823 9.258 1.00 96.38 221 VAL A C 1
ATOM 1807 O O . VAL A 1 221 ? 0.423 -3.374 10.329 1.00 96.38 221 VAL A O 1
ATOM 1810 N N . SER A 1 222 ? 0.877 -5.141 9.035 1.00 94.44 222 SER A N 1
ATOM 1811 C CA . SER A 1 222 ? 0.423 -6.132 10.024 1.00 94.44 222 SER A CA 1
ATOM 1812 C C . SER A 1 222 ? 1.250 -6.147 11.315 1.00 94.44 222 SER A C 1
ATOM 1814 O O . SER A 1 222 ? 0.726 -6.531 12.361 1.00 94.44 222 SER A O 1
ATOM 1816 N N . MET A 1 223 ? 2.513 -5.709 11.256 1.00 93.44 223 MET A N 1
ATOM 1817 C CA . MET A 1 223 ? 3.405 -5.603 12.417 1.00 93.44 223 MET A CA 1
ATOM 1818 C C . MET A 1 223 ? 3.131 -4.354 13.264 1.00 93.44 223 MET A C 1
ATOM 1820 O O . MET A 1 223 ? 3.608 -4.261 14.397 1.00 93.44 223 MET A O 1
ATOM 1824 N N . VAL A 1 224 ? 2.354 -3.392 12.756 1.00 93.06 224 VAL A N 1
ATOM 1825 C CA . VAL A 1 224 ? 1.955 -2.217 13.530 1.00 93.06 224 VAL A CA 1
ATOM 1826 C C . VAL A 1 224 ? 0.947 -2.650 14.590 1.00 93.06 224 VAL A C 1
ATOM 1828 O O . VAL A 1 224 ? -0.162 -3.092 14.283 1.00 93.06 224 VAL A O 1
ATOM 1831 N N . GLY A 1 225 ? 1.342 -2.504 15.858 1.00 83.12 225 GLY A N 1
ATOM 1832 C CA . GLY A 1 225 ? 0.470 -2.783 16.995 1.00 83.12 225 GLY A CA 1
ATOM 1833 C C . GLY A 1 225 ? -0.878 -2.077 16.844 1.00 83.12 225 GLY A C 1
ATOM 1834 O O . GLY A 1 225 ? -0.932 -0.894 16.498 1.00 83.12 225 GLY A O 1
ATOM 1835 N N . GLN A 1 226 ? -1.960 -2.820 17.094 1.00 75.88 226 GLN A N 1
ATOM 1836 C CA . GLN A 1 226 ? -3.328 -2.295 17.078 1.00 75.88 226 GLN A CA 1
ATOM 1837 C C . GLN A 1 226 ? -3.447 -1.077 18.009 1.00 75.88 226 GLN A C 1
ATOM 1839 O O . GLN A 1 226 ? -2.619 -0.933 18.905 1.00 75.88 226 GLN A O 1
ATOM 1844 N N . PRO A 1 227 ? -4.446 -0.195 17.838 1.00 66.25 227 PRO A N 1
ATOM 1845 C CA . PRO A 1 227 ? -4.694 0.864 18.812 1.00 66.25 227 PRO A CA 1
ATOM 1846 C C . PRO A 1 227 ? -4.971 0.216 20.185 1.00 66.25 227 PRO A C 1
ATOM 1848 O O . PRO A 1 227 ? -6.050 -0.326 20.418 1.00 66.25 227 PRO A O 1
ATOM 1851 N N . VAL A 1 228 ? -3.950 0.163 21.049 1.00 55.25 228 VAL A N 1
ATOM 1852 C CA . VAL A 1 228 ? -3.984 -0.539 22.341 1.00 55.25 228 VAL A CA 1
ATOM 1853 C C . VAL A 1 228 ? -4.625 0.368 23.399 1.00 55.25 228 VAL A C 1
ATOM 1855 O O . VAL A 1 228 ? -4.270 1.538 23.500 1.00 55.25 228 VAL A O 1
ATOM 1858 N N . ASN A 1 229 ? -5.532 -0.215 24.193 1.00 53.34 229 ASN A N 1
ATOM 1859 C CA . ASN A 1 229 ? -6.045 0.239 25.495 1.00 53.34 229 ASN A CA 1
ATOM 1860 C C . ASN A 1 229 ? -6.598 1.672 25.611 1.00 53.34 229 ASN A C 1
ATOM 1862 O O . ASN A 1 229 ? -6.022 2.519 26.284 1.00 53.34 229 ASN A O 1
ATOM 1866 N N . VAL A 1 230 ? -7.814 1.891 25.101 1.00 50.44 230 VAL A N 1
ATOM 1867 C CA . VAL A 1 230 ? -8.750 2.890 25.680 1.00 50.44 230 VAL A CA 1
ATOM 1868 C C . VAL A 1 230 ? -9.980 2.193 26.291 1.00 50.44 230 VAL A C 1
ATOM 1870 O O . VAL A 1 230 ? -11.012 2.800 26.541 1.00 50.44 230 VAL A O 1
ATOM 1873 N N . TYR A 1 231 ? -9.895 0.879 26.500 1.00 52.78 231 TYR A N 1
ATOM 1874 C CA . TYR A 1 231 ? -11.058 0.008 26.693 1.00 52.78 231 TYR A CA 1
ATOM 1875 C C . TYR A 1 231 ? -11.228 -0.515 28.127 1.00 52.78 231 TYR A C 1
ATOM 1877 O O . TYR A 1 231 ? -12.182 -1.233 28.400 1.00 52.78 231 TYR A O 1
ATOM 1885 N N . SER A 1 232 ? -10.303 -0.182 29.031 1.00 44.72 232 SER A N 1
ATOM 1886 C CA . SER A 1 232 ? -10.167 -0.805 30.358 1.00 44.72 232 SER A CA 1
ATOM 1887 C C . SER A 1 232 ? -10.157 0.200 31.517 1.00 44.72 232 SER A C 1
ATOM 1889 O O . SER A 1 232 ? -9.596 -0.079 32.570 1.00 44.72 232 SER A O 1
ATOM 1891 N N . SER A 1 233 ? -10.726 1.393 31.329 1.00 39.78 233 SER A N 1
ATOM 1892 C CA . SER A 1 233 ? -10.787 2.427 32.378 1.00 39.78 233 SER A CA 1
ATOM 1893 C C . SER A 1 233 ? -12.154 3.108 32.435 1.00 39.78 233 SER A C 1
ATOM 1895 O O . SER A 1 233 ? -12.245 4.335 32.451 1.00 39.78 233 SER A O 1
ATOM 1897 N N . LYS A 1 234 ? -13.218 2.306 32.424 1.00 43.44 234 LYS A N 1
ATOM 1898 C CA . LYS A 1 234 ? -14.470 2.678 33.081 1.00 43.44 234 LYS A CA 1
ATOM 1899 C C . LYS A 1 234 ? -14.660 1.764 34.275 1.00 43.44 234 LYS A C 1
ATOM 1901 O O . LYS A 1 2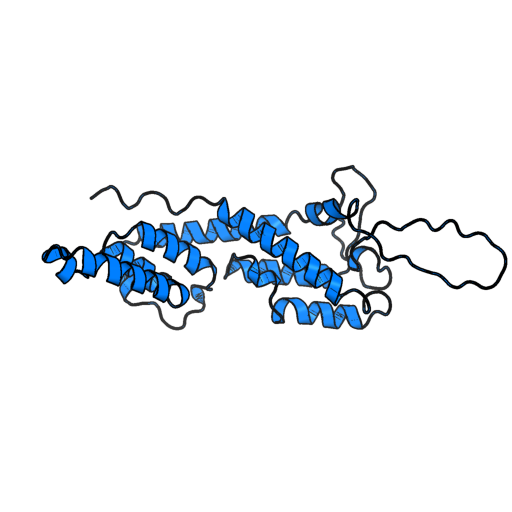34 ? -14.336 0.566 34.117 1.00 43.44 234 LYS A O 1
#

Sequence (234 aa):
MRAARKYDMEAVQRHLADELVKFAEQEPLRVFAVAFDLELYEICRKAAKLSLRKAICQSERVPLELGSLPSPVFYQLMRYRTRCTEAAQEVLTNLRWVLTQILGRKGNKIVTRLRHDYVQVSYEWPALWIWFRCTSCLPHCDKLVPFSGAAEHTPRMWWKEYVDRVWYALEGRPVGSVSGEMNIFEPSIRRAVTCTVCAPDAYKDLKEFSEQLASRIDKAVSMVGQPVNVYSSK